Protein AF-A0A7M3NL30-F1 (afdb_monomer)

Mean predicted aligned error: 11.96 Å

Sequence (195 aa):
MSNTIAGLLGGVIGALISALAMFLGPLAHQRQIARQERARADREATQVQLQRVARARTAIRVWHDFLRRALTDLEAGRALDAERFLAQADAMRDEARAASDDLLGGGLWIGSQQFGAFVQVTEVLRNHHAGHADADGRALLVEDDLGGRVALGWKDDLYNSRAGLNEELLTYVEHLRDTPVEVIDTGTPVRPRRS

S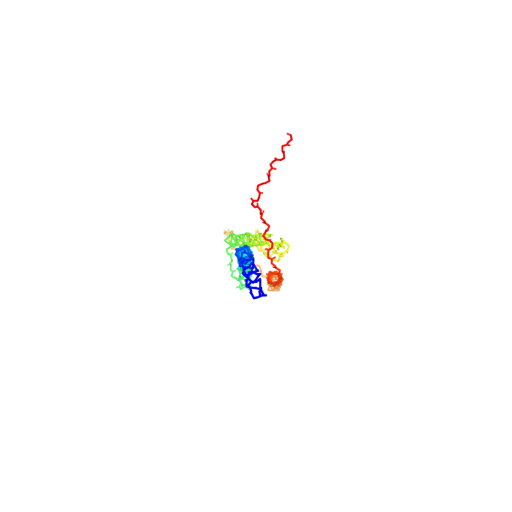olvent-accessible surface area (backbone atoms only — not comparable to full-atom values): 10904 Å² total; per-residue (Å²): 128,69,68,64,56,54,52,52,52,50,52,53,53,53,50,52,52,51,54,50,48,66,59,49,49,60,56,53,50,52,53,49,49,55,50,51,51,49,59,46,53,39,50,51,51,43,51,54,51,53,51,35,53,53,48,21,55,47,33,47,47,52,41,50,55,49,52,51,47,52,52,53,36,40,72,69,69,40,70,40,58,46,70,63,46,50,56,51,51,52,53,34,50,52,50,24,47,54,32,32,56,61,31,45,84,74,74,44,80,74,58,75,71,67,44,42,46,59,51,50,54,52,49,51,55,50,54,51,40,76,74,47,49,44,101,83,62,48,43,34,66,70,56,86,80,68,35,67,71,57,52,48,52,52,51,51,41,39,49,53,36,51,50,52,55,52,48,57,54,47,54,50,55,54,48,57,74,79,40,84,58,78,77,77,71,83,78,69,78,81,74,80,80,84,126

Structure (mmCIF, N/CA/C/O backbone):
data_AF-A0A7M3NL30-F1
#
_entry.id   AF-A0A7M3NL30-F1
#
loop_
_atom_site.group_PDB
_atom_site.id
_atom_site.type_symbol
_atom_site.label_atom_id
_atom_site.label_alt_id
_atom_site.label_comp_id
_atom_site.label_asym_id
_atom_site.label_entity_id
_atom_site.label_seq_id
_atom_site.pdbx_PDB_ins_code
_atom_site.Cartn_x
_atom_site.Cartn_y
_atom_site.Cartn_z
_atom_site.occupancy
_atom_site.B_iso_or_equiv
_atom_site.auth_seq_id
_atom_site.auth_comp_id
_atom_site.auth_asym_id
_atom_site.auth_atom_id
_atom_site.pdbx_PDB_model_num
ATOM 1 N N . MET A 1 1 ? 60.747 1.850 -62.248 1.00 51.28 1 MET A N 1
ATOM 2 C CA . MET A 1 1 ? 59.286 2.014 -62.452 1.00 51.28 1 MET A CA 1
ATOM 3 C C . MET A 1 1 ? 58.431 1.351 -61.354 1.00 51.28 1 MET A C 1
ATOM 5 O O . MET A 1 1 ? 57.215 1.386 -61.451 1.00 51.28 1 MET A O 1
ATOM 9 N N . SER A 1 2 ? 59.019 0.804 -60.279 1.00 57.97 2 SER A N 1
ATOM 10 C CA . SER A 1 2 ? 58.297 0.134 -59.177 1.00 57.97 2 SER A CA 1
ATOM 11 C C . SER A 1 2 ? 57.597 1.084 -58.192 1.00 57.97 2 SER A C 1
ATOM 13 O O . SER A 1 2 ? 56.602 0.711 -57.578 1.00 57.97 2 SER A O 1
ATOM 15 N N . ASN A 1 3 ? 58.081 2.322 -58.053 1.00 56.00 3 ASN A N 1
ATOM 16 C CA . ASN A 1 3 ? 57.624 3.235 -56.996 1.00 56.00 3 ASN A CA 1
ATOM 17 C C . ASN A 1 3 ? 56.266 3.894 -57.303 1.00 56.00 3 ASN A C 1
ATOM 19 O O . ASN A 1 3 ? 55.509 4.201 -56.387 1.00 56.00 3 ASN A O 1
ATOM 23 N N . THR A 1 4 ? 55.920 4.066 -58.581 1.00 65.62 4 THR A N 1
ATOM 24 C CA . THR A 1 4 ? 54.655 4.692 -59.003 1.00 65.62 4 THR A CA 1
ATOM 25 C C . THR A 1 4 ? 53.455 3.766 -58.786 1.00 65.62 4 THR A C 1
ATOM 27 O O . THR A 1 4 ? 52.383 4.220 -58.398 1.00 65.62 4 THR A O 1
ATOM 30 N N . ILE A 1 5 ? 53.651 2.456 -58.970 1.00 67.06 5 ILE A N 1
ATOM 31 C CA . ILE A 1 5 ? 52.619 1.433 -58.742 1.00 67.06 5 ILE A CA 1
ATOM 32 C C . ILE A 1 5 ? 52.343 1.289 -57.241 1.00 67.06 5 ILE A C 1
ATOM 34 O O . ILE A 1 5 ? 51.185 1.213 -56.844 1.00 67.06 5 ILE A O 1
ATOM 38 N N . ALA A 1 6 ? 53.383 1.341 -56.401 1.00 66.88 6 ALA A N 1
ATOM 39 C CA . ALA A 1 6 ? 53.236 1.304 -54.946 1.00 66.88 6 ALA A CA 1
ATOM 40 C C . ALA A 1 6 ? 52.454 2.516 -54.398 1.00 66.88 6 ALA A C 1
ATOM 42 O O . ALA A 1 6 ? 51.594 2.351 -53.535 1.00 66.88 6 ALA A O 1
ATOM 43 N N . GLY A 1 7 ? 52.694 3.720 -54.935 1.00 68.31 7 GLY A N 1
ATOM 44 C CA . GLY A 1 7 ? 51.948 4.927 -54.555 1.00 68.31 7 GLY A CA 1
ATOM 45 C C . GLY A 1 7 ? 50.475 4.889 -54.976 1.00 68.31 7 GLY A C 1
ATOM 46 O O . GLY A 1 7 ? 49.600 5.273 -54.201 1.00 68.31 7 GLY A O 1
ATOM 47 N N . LEU A 1 8 ? 50.188 4.367 -56.172 1.00 70.06 8 LEU A N 1
ATOM 48 C CA . LEU A 1 8 ? 48.819 4.246 -56.682 1.00 70.06 8 LEU A CA 1
ATOM 49 C C . LEU A 1 8 ? 48.028 3.170 -55.917 1.00 70.06 8 LEU A C 1
ATOM 51 O O . LEU A 1 8 ? 46.876 3.403 -55.555 1.00 70.06 8 LEU A O 1
ATOM 55 N N . LEU A 1 9 ? 48.664 2.043 -55.570 1.00 71.56 9 LEU A N 1
ATOM 56 C CA . LEU A 1 9 ? 48.060 1.015 -54.715 1.00 71.56 9 LEU A CA 1
ATOM 57 C C . LEU A 1 9 ? 47.758 1.549 -53.306 1.00 71.56 9 LEU A C 1
ATOM 59 O O . LEU A 1 9 ? 46.672 1.316 -52.776 1.00 71.56 9 LEU A O 1
ATOM 63 N N . GLY A 1 10 ? 48.694 2.298 -52.714 1.00 71.81 10 GLY A N 1
ATOM 64 C CA . GLY A 1 10 ? 48.514 2.917 -51.399 1.00 71.81 10 GLY A CA 1
ATOM 65 C C . GLY A 1 10 ? 47.364 3.927 -51.369 1.00 71.81 10 GLY A C 1
ATOM 66 O O . GLY A 1 10 ? 46.569 3.920 -50.430 1.00 71.81 10 GLY A O 1
ATOM 67 N N . GLY A 1 11 ? 47.221 4.741 -52.422 1.00 74.81 11 GLY A N 1
ATOM 68 C CA . GLY A 1 11 ? 46.117 5.696 -52.560 1.00 74.81 11 GLY A CA 1
ATOM 69 C C . GLY A 1 11 ? 44.745 5.023 -52.659 1.00 74.81 11 GLY A C 1
ATOM 70 O O . GLY A 1 11 ? 43.802 5.450 -51.994 1.00 74.81 11 GLY A O 1
ATOM 71 N N . VAL A 1 12 ? 44.636 3.931 -53.423 1.00 73.25 12 VAL A N 1
ATOM 72 C CA . VAL A 1 12 ? 43.381 3.171 -53.562 1.00 73.25 12 VAL A CA 1
ATOM 73 C C . VAL A 1 12 ? 43.001 2.479 -52.251 1.00 73.25 12 VAL A C 1
ATOM 75 O O . VAL A 1 12 ? 41.848 2.561 -51.829 1.00 73.25 12 VAL A O 1
ATOM 78 N N . ILE A 1 13 ? 43.960 1.853 -51.562 1.00 71.38 13 ILE A N 1
ATOM 79 C CA . ILE A 1 13 ? 43.712 1.202 -50.266 1.00 71.38 13 ILE A CA 1
ATOM 80 C C . ILE A 1 13 ? 43.320 2.241 -49.202 1.00 71.38 13 ILE A C 1
ATOM 82 O O . ILE A 1 13 ? 42.348 2.037 -48.475 1.00 71.38 13 ILE A O 1
ATOM 86 N N . GLY A 1 14 ? 44.011 3.383 -49.139 1.00 74.00 14 GLY A N 1
ATOM 87 C CA . GLY A 1 14 ? 43.686 4.468 -48.206 1.00 74.00 14 GLY A CA 1
ATOM 88 C C . GLY A 1 14 ? 42.306 5.092 -48.450 1.00 74.00 14 GLY A C 1
ATOM 89 O O . GLY A 1 14 ? 41.577 5.379 -47.493 1.00 74.00 14 GLY A O 1
ATOM 90 N N . ALA A 1 15 ? 41.908 5.240 -49.718 1.00 74.25 15 ALA A N 1
ATOM 91 C CA . ALA A 1 15 ? 40.579 5.717 -50.095 1.00 74.25 15 ALA A CA 1
ATOM 92 C C . ALA A 1 15 ? 39.478 4.709 -49.722 1.00 74.25 15 ALA A C 1
ATOM 94 O O . ALA A 1 15 ? 38.441 5.106 -49.190 1.00 74.25 15 ALA A O 1
ATOM 95 N N . LEU A 1 16 ? 39.720 3.409 -49.924 1.00 65.56 16 LEU A N 1
ATOM 96 C CA . LEU A 1 16 ? 38.784 2.345 -49.545 1.00 65.56 16 LEU A CA 1
ATOM 97 C C . LEU A 1 16 ? 38.581 2.262 -48.025 1.00 65.56 16 LEU A C 1
ATOM 99 O O . LEU A 1 16 ? 37.444 2.144 -47.573 1.00 65.56 16 LEU A O 1
ATOM 103 N N . ILE A 1 17 ? 39.649 2.384 -47.229 1.00 71.62 17 ILE A N 1
ATOM 104 C CA . ILE A 1 17 ? 39.554 2.397 -45.759 1.00 71.62 17 ILE A CA 1
ATOM 105 C C . ILE A 1 17 ? 38.797 3.640 -45.272 1.00 71.62 17 ILE A C 1
ATOM 107 O O . ILE A 1 17 ? 37.921 3.528 -44.414 1.00 71.62 17 ILE A O 1
ATOM 111 N N . SER A 1 18 ? 39.081 4.813 -45.845 1.00 72.38 18 SER A N 1
ATOM 112 C CA . SER A 1 18 ? 38.382 6.061 -45.501 1.00 72.38 18 SER A CA 1
ATOM 113 C C . SER A 1 18 ? 36.886 6.000 -45.830 1.00 72.38 18 SER A C 1
ATOM 115 O O . SER A 1 18 ? 36.056 6.380 -45.004 1.00 72.38 18 SER A O 1
ATOM 117 N N . ALA A 1 19 ? 36.527 5.462 -47.001 1.00 69.81 19 ALA A N 1
ATOM 118 C CA . ALA A 1 19 ? 35.134 5.268 -47.399 1.00 69.81 19 ALA A CA 1
ATOM 119 C C . ALA A 1 19 ? 34.407 4.268 -46.482 1.00 69.81 19 ALA A C 1
ATOM 121 O O . ALA A 1 19 ? 33.271 4.509 -46.070 1.00 69.81 19 ALA A O 1
ATOM 122 N N . LEU A 1 20 ? 35.078 3.177 -46.096 1.00 66.56 20 LEU A N 1
ATOM 123 C CA . LEU A 1 20 ? 34.531 2.184 -45.172 1.00 66.56 20 LEU A CA 1
ATOM 124 C C . LEU A 1 20 ? 34.314 2.768 -43.764 1.00 66.56 20 LEU A C 1
ATOM 126 O O . LEU A 1 20 ? 33.283 2.512 -43.143 1.00 66.56 20 LEU A O 1
ATOM 130 N N . ALA A 1 21 ? 35.239 3.598 -43.275 1.00 65.38 21 ALA A N 1
ATOM 131 C CA . ALA A 1 21 ? 35.111 4.281 -41.989 1.00 65.38 21 ALA A CA 1
ATOM 132 C C . ALA A 1 21 ? 33.946 5.289 -41.975 1.00 65.38 21 ALA A C 1
ATOM 134 O O . ALA A 1 21 ? 33.190 5.333 -41.002 1.00 65.38 21 ALA A O 1
ATOM 135 N N . MET A 1 22 ? 33.746 6.042 -43.065 1.00 71.06 22 MET A N 1
ATOM 136 C CA . MET A 1 22 ? 32.599 6.951 -43.210 1.00 71.06 22 MET A CA 1
ATOM 137 C C . MET A 1 22 ? 31.256 6.216 -43.239 1.00 71.06 22 MET A C 1
ATOM 139 O O . MET A 1 22 ? 30.259 6.764 -42.778 1.00 71.06 22 MET A O 1
ATOM 143 N N . PHE A 1 23 ? 31.219 4.977 -43.734 1.00 71.88 23 PHE A N 1
ATOM 144 C CA . PHE A 1 23 ? 29.997 4.173 -43.753 1.00 71.88 23 PHE A CA 1
ATOM 145 C C . PHE A 1 23 ? 29.715 3.488 -42.404 1.00 71.88 23 PHE A C 1
ATOM 147 O O . PHE A 1 23 ? 28.574 3.454 -41.945 1.00 71.88 23 PHE A O 1
ATOM 154 N N . LEU A 1 24 ? 30.747 2.971 -41.728 1.00 71.12 24 LEU A N 1
ATOM 155 C CA . LEU A 1 24 ? 30.598 2.248 -40.457 1.00 71.12 24 LEU A CA 1
ATOM 156 C C . LEU A 1 24 ? 30.459 3.167 -39.232 1.00 71.12 24 LEU A C 1
ATOM 158 O O . LEU A 1 24 ? 29.803 2.782 -38.262 1.00 71.12 24 LEU A O 1
ATOM 162 N N . GLY A 1 25 ? 31.031 4.374 -39.267 1.00 73.56 25 GLY A N 1
ATOM 163 C CA . GLY A 1 25 ? 30.963 5.349 -38.172 1.00 73.56 25 GLY A CA 1
ATOM 164 C C . GLY A 1 25 ? 29.529 5.721 -37.759 1.00 73.56 25 GLY A C 1
ATOM 165 O O . GLY A 1 25 ? 29.183 5.556 -36.586 1.00 73.56 25 GLY A O 1
ATOM 166 N N . PRO A 1 26 ? 28.653 6.145 -38.692 1.00 74.62 26 PRO A N 1
ATOM 167 C CA . PRO A 1 26 ? 27.259 6.481 -38.392 1.00 74.62 26 PRO A CA 1
ATOM 168 C C . PRO A 1 26 ? 26.453 5.301 -37.834 1.00 74.62 26 PRO A C 1
ATOM 170 O O . PRO A 1 26 ? 25.669 5.476 -36.905 1.00 74.62 26 PRO A O 1
ATOM 173 N N . LEU A 1 27 ? 26.683 4.086 -38.341 1.00 70.81 27 LEU A N 1
ATOM 174 C CA . LEU A 1 27 ? 26.033 2.858 -37.864 1.00 70.81 27 LEU A CA 1
ATOM 175 C C . LEU A 1 27 ? 26.456 2.488 -36.435 1.00 70.81 27 LEU A C 1
ATOM 177 O O . LEU A 1 27 ? 25.622 2.081 -35.623 1.00 70.81 27 LEU A O 1
ATOM 181 N N . ALA A 1 28 ? 27.739 2.642 -36.103 1.00 69.44 28 ALA A N 1
ATOM 182 C CA . ALA A 1 28 ? 28.229 2.453 -34.740 1.00 69.44 28 ALA A CA 1
ATOM 183 C C . ALA A 1 28 ? 27.645 3.508 -33.786 1.00 69.44 28 ALA A C 1
ATOM 185 O O . ALA A 1 28 ? 27.207 3.164 -32.686 1.00 69.44 28 ALA A O 1
ATOM 186 N N . HIS A 1 29 ? 27.559 4.763 -34.237 1.00 73.56 29 HIS A N 1
ATOM 187 C CA . HIS A 1 29 ? 26.980 5.857 -33.464 1.00 73.56 29 HIS A CA 1
ATOM 188 C C . HIS A 1 29 ? 25.477 5.659 -33.211 1.00 73.56 29 HIS A C 1
ATOM 190 O O . HIS A 1 29 ? 25.036 5.756 -32.070 1.00 73.56 29 HIS A O 1
ATOM 196 N N . GLN A 1 30 ? 24.698 5.264 -34.225 1.00 74.06 30 GLN A N 1
ATOM 197 C CA . GLN A 1 30 ? 23.274 4.936 -34.069 1.00 74.06 30 GLN A CA 1
ATOM 198 C C . GLN A 1 30 ? 23.046 3.766 -33.107 1.00 74.06 30 GLN A C 1
ATOM 200 O O . GLN A 1 30 ? 22.158 3.825 -32.260 1.00 74.06 30 GLN A O 1
ATOM 205 N N . ARG A 1 31 ? 23.871 2.713 -33.181 1.00 73.38 31 ARG A N 1
ATOM 206 C CA . ARG A 1 31 ? 23.806 1.600 -32.220 1.00 73.38 31 ARG A CA 1
ATOM 207 C C . ARG A 1 31 ? 24.139 2.050 -30.801 1.00 73.38 31 ARG A C 1
ATOM 209 O O . ARG A 1 31 ? 23.543 1.543 -29.856 1.00 73.38 31 ARG A O 1
ATOM 216 N N . GLN A 1 32 ? 25.084 2.972 -30.639 1.00 75.56 32 GLN A N 1
ATOM 217 C CA . GLN A 1 32 ? 25.446 3.513 -29.333 1.00 75.56 32 GLN A CA 1
ATOM 218 C C . GLN A 1 32 ? 24.331 4.394 -28.758 1.00 75.56 32 GLN A C 1
ATOM 220 O O .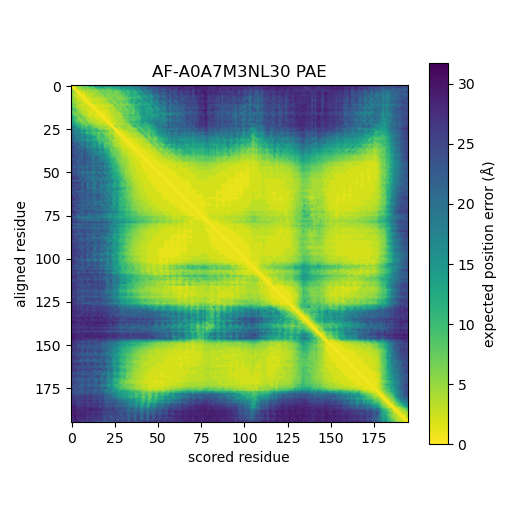 GLN A 1 32 ? 24.000 4.225 -27.588 1.00 75.56 32 GLN A O 1
ATOM 225 N N . ILE A 1 33 ? 23.706 5.247 -29.575 1.00 78.69 33 ILE A N 1
ATOM 226 C CA . ILE A 1 33 ? 22.535 6.046 -29.183 1.00 78.69 33 ILE A CA 1
ATOM 227 C C . ILE A 1 33 ? 21.380 5.126 -28.783 1.00 78.69 33 ILE A C 1
ATOM 229 O O . ILE A 1 33 ? 20.892 5.231 -27.665 1.00 78.69 33 ILE A O 1
ATOM 233 N N . ALA A 1 34 ? 21.029 4.140 -29.613 1.00 75.38 34 ALA A N 1
ATOM 234 C CA . ALA A 1 34 ? 19.951 3.199 -29.307 1.00 75.38 34 ALA A CA 1
ATOM 235 C C . ALA A 1 34 ? 20.210 2.395 -28.016 1.00 75.38 34 ALA A C 1
ATOM 237 O O . ALA A 1 34 ? 19.289 2.111 -27.255 1.00 75.38 34 ALA A O 1
ATOM 238 N N . ARG A 1 35 ? 21.471 2.035 -27.733 1.00 77.12 35 ARG A N 1
ATOM 239 C CA . ARG A 1 35 ? 21.855 1.400 -26.459 1.00 77.12 35 ARG A CA 1
ATOM 240 C C . ARG A 1 35 ? 21.720 2.357 -25.278 1.00 77.12 35 ARG A C 1
ATOM 242 O O . ARG A 1 35 ? 21.269 1.937 -24.219 1.00 77.12 35 ARG A O 1
ATOM 249 N N . GLN A 1 36 ? 22.116 3.617 -25.444 1.00 79.44 36 GLN A N 1
ATOM 250 C CA . GLN A 1 36 ? 21.986 4.635 -24.401 1.00 79.44 36 GLN A CA 1
ATOM 251 C C . GLN A 1 36 ? 20.521 4.964 -24.108 1.00 79.44 36 GLN A C 1
ATOM 253 O O . GLN A 1 36 ? 20.176 5.120 -22.942 1.00 79.44 36 GLN A O 1
ATOM 258 N N . GLU A 1 37 ? 19.672 5.035 -25.131 1.00 80.69 37 GLU A N 1
ATOM 259 C CA . GLU A 1 37 ? 18.229 5.248 -24.995 1.00 80.69 37 GLU A CA 1
ATOM 260 C C . GLU A 1 37 ? 17.561 4.087 -24.262 1.00 80.69 37 GLU A C 1
ATOM 262 O O . GLU A 1 37 ? 16.867 4.324 -23.279 1.00 80.69 37 GLU A O 1
ATOM 267 N N . ARG A 1 38 ? 17.854 2.836 -24.644 1.00 79.06 38 ARG A N 1
ATOM 268 C CA . ARG A 1 38 ? 17.363 1.652 -23.916 1.00 79.06 38 ARG A CA 1
ATOM 269 C C . ARG A 1 38 ? 17.814 1.654 -22.459 1.00 79.06 38 ARG A C 1
ATOM 271 O O . ARG A 1 38 ? 16.989 1.587 -21.565 1.00 79.06 38 ARG A O 1
ATOM 278 N N . ALA A 1 39 ? 19.103 1.881 -22.208 1.00 79.62 39 ALA A N 1
ATOM 279 C CA . ALA A 1 39 ? 19.625 1.940 -20.844 1.00 79.62 39 ALA A CA 1
ATOM 280 C C . ALA A 1 39 ? 19.061 3.111 -20.013 1.00 79.62 39 ALA A C 1
ATOM 282 O O . ALA A 1 39 ? 19.181 3.098 -18.787 1.00 79.62 39 ALA A O 1
ATOM 283 N N . ARG A 1 40 ? 18.534 4.169 -20.645 1.00 82.56 40 ARG A N 1
ATOM 284 C CA . ARG A 1 40 ? 17.800 5.243 -19.956 1.00 82.56 40 ARG A CA 1
ATOM 285 C C . ARG A 1 40 ? 16.370 4.807 -19.655 1.00 82.56 40 ARG A C 1
ATOM 287 O O . ARG A 1 40 ? 15.974 4.913 -18.501 1.00 82.56 40 ARG A O 1
ATOM 294 N N . ALA A 1 41 ? 15.667 4.250 -20.639 1.00 81.81 41 ALA A N 1
ATOM 295 C CA . ALA A 1 41 ? 14.316 3.720 -20.471 1.00 81.81 41 ALA A CA 1
ATOM 296 C C . ALA A 1 41 ? 14.254 2.644 -19.372 1.00 81.81 41 ALA A C 1
ATOM 298 O O . ALA A 1 41 ? 13.391 2.714 -18.502 1.00 81.81 41 ALA A O 1
ATOM 299 N N . ASP A 1 42 ? 15.222 1.724 -19.335 1.00 81.38 42 ASP A N 1
ATOM 300 C CA . ASP A 1 42 ? 15.311 0.685 -18.302 1.00 81.38 42 ASP A CA 1
ATOM 301 C C . ASP A 1 42 ? 15.481 1.303 -16.904 1.00 81.38 42 ASP A C 1
ATOM 303 O O . ASP A 1 42 ? 14.820 0.908 -15.946 1.00 81.38 42 ASP A O 1
ATOM 307 N N . ARG A 1 43 ? 16.331 2.333 -16.782 1.00 84.06 43 ARG A N 1
ATOM 308 C CA . ARG A 1 43 ? 16.541 3.047 -15.512 1.00 84.06 43 ARG A CA 1
ATOM 309 C C . ARG A 1 43 ? 15.295 3.796 -15.059 1.00 84.06 43 ARG A C 1
ATOM 311 O O . ARG A 1 43 ? 14.986 3.778 -13.870 1.00 84.06 43 ARG A O 1
ATOM 318 N N . GLU A 1 44 ? 14.603 4.455 -15.981 1.00 87.00 44 GLU A N 1
ATOM 319 C CA . GLU A 1 44 ? 13.344 5.150 -15.701 1.00 87.00 44 GLU A CA 1
ATOM 320 C C . GLU A 1 44 ? 12.265 4.156 -15.250 1.00 87.00 44 GLU A C 1
ATOM 322 O O . GLU A 1 44 ? 11.614 4.383 -14.230 1.00 87.00 44 GLU A O 1
ATOM 327 N N . ALA A 1 45 ? 12.147 3.007 -15.922 1.00 86.00 45 ALA A N 1
ATOM 328 C CA . ALA A 1 45 ? 11.231 1.937 -15.537 1.00 86.00 45 ALA A CA 1
ATOM 329 C C . ALA A 1 45 ? 11.528 1.402 -14.127 1.00 86.00 45 ALA A C 1
ATOM 331 O O . ALA A 1 45 ? 10.622 1.331 -13.292 1.00 86.00 45 ALA A O 1
ATOM 332 N N . THR A 1 46 ? 12.793 1.102 -13.810 1.00 88.12 46 THR A N 1
ATOM 333 C CA . THR A 1 46 ? 13.195 0.680 -12.459 1.00 88.12 46 THR A CA 1
ATOM 334 C C . THR A 1 46 ? 12.885 1.754 -11.415 1.00 88.12 46 THR A C 1
ATOM 336 O O . THR A 1 46 ? 12.376 1.435 -10.341 1.00 88.12 46 THR A O 1
ATOM 339 N N . GLN A 1 47 ? 13.142 3.034 -11.704 1.00 89.38 47 GLN A N 1
ATOM 340 C CA . GLN A 1 47 ? 12.826 4.125 -10.775 1.00 89.38 47 GLN A CA 1
ATOM 341 C C . GLN A 1 47 ? 11.327 4.223 -10.482 1.00 89.38 47 GLN A C 1
ATOM 343 O O . GLN A 1 47 ? 10.950 4.379 -9.319 1.00 89.38 47 GLN A O 1
ATOM 348 N N . VAL A 1 48 ? 10.476 4.077 -11.500 1.00 91.19 48 VAL A N 1
ATOM 349 C CA . VAL A 1 48 ? 9.018 4.045 -11.324 1.00 91.19 48 VAL A CA 1
ATOM 350 C C . VAL A 1 48 ? 8.606 2.872 -10.429 1.00 91.19 48 VAL A C 1
ATOM 352 O O . VAL A 1 48 ? 7.809 3.058 -9.510 1.00 91.19 48 VAL A O 1
ATOM 355 N N . GLN A 1 49 ? 9.181 1.683 -10.625 1.00 90.38 49 GLN A N 1
ATOM 356 C CA . GLN A 1 49 ? 8.885 0.526 -9.771 1.00 90.38 49 GLN A CA 1
ATOM 357 C C . GLN A 1 49 ? 9.318 0.746 -8.314 1.00 90.38 49 GLN A C 1
ATOM 359 O O . GLN A 1 49 ? 8.556 0.464 -7.390 1.00 90.38 49 GLN A O 1
ATOM 364 N N . LEU A 1 50 ? 10.496 1.335 -8.084 1.00 91.69 50 LEU A N 1
ATOM 365 C CA . LEU A 1 50 ? 10.958 1.682 -6.735 1.00 91.69 50 LEU A CA 1
ATOM 366 C C . LEU A 1 50 ? 10.039 2.702 -6.046 1.00 91.69 50 LEU A C 1
ATOM 368 O O . LEU A 1 50 ? 9.785 2.586 -4.846 1.00 91.69 50 LEU A O 1
ATOM 372 N N . GLN A 1 51 ? 9.511 3.678 -6.789 1.00 94.19 51 GLN A N 1
ATOM 373 C CA . GLN A 1 51 ? 8.535 4.637 -6.262 1.00 94.19 51 GLN A CA 1
ATOM 374 C C . GLN A 1 51 ? 7.228 3.951 -5.854 1.00 94.19 51 GLN A C 1
ATOM 376 O O . GLN A 1 51 ? 6.705 4.238 -4.775 1.00 94.19 51 GLN A O 1
ATOM 381 N N . ARG A 1 52 ? 6.729 3.007 -6.662 1.00 93.06 52 ARG A N 1
ATOM 382 C CA . ARG A 1 52 ? 5.534 2.214 -6.327 1.00 93.06 52 ARG A CA 1
ATOM 383 C C . ARG 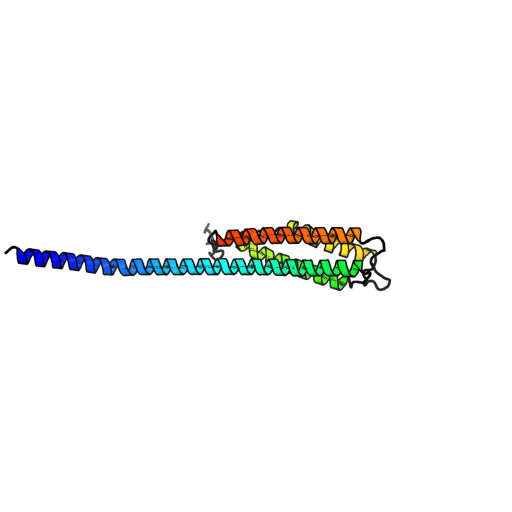A 1 52 ? 5.747 1.395 -5.055 1.00 93.06 52 ARG A C 1
ATOM 385 O O . ARG A 1 52 ? 4.917 1.450 -4.151 1.00 93.06 52 ARG A O 1
ATOM 392 N N . VAL A 1 53 ? 6.901 0.734 -4.919 1.00 93.81 53 VAL A N 1
ATOM 393 C CA . VAL A 1 53 ? 7.258 0.000 -3.689 1.00 93.81 53 VAL A CA 1
ATOM 394 C C . VAL A 1 53 ? 7.294 0.930 -2.480 1.00 93.81 53 VAL A C 1
ATOM 396 O O . VAL A 1 53 ? 6.743 0.606 -1.427 1.00 93.81 53 VAL A O 1
ATOM 399 N N . ALA A 1 54 ? 7.917 2.102 -2.609 1.00 93.75 54 ALA A N 1
ATOM 400 C CA . ALA A 1 54 ? 7.970 3.078 -1.525 1.00 93.75 54 ALA A CA 1
ATOM 401 C C . ALA A 1 54 ? 6.565 3.552 -1.108 1.00 93.75 54 ALA A C 1
ATOM 403 O O . ALA A 1 54 ? 6.294 3.677 0.092 1.00 93.75 54 ALA A O 1
ATOM 404 N N . ARG A 1 55 ? 5.660 3.761 -2.074 1.00 95.00 55 ARG A N 1
ATOM 405 C CA . ARG A 1 55 ? 4.260 4.126 -1.821 1.00 95.00 55 ARG A CA 1
ATOM 406 C C . ARG A 1 55 ? 3.525 3.024 -1.061 1.00 95.00 55 ARG A C 1
ATOM 408 O O . ARG A 1 55 ? 2.961 3.312 -0.007 1.00 95.00 55 ARG A O 1
ATOM 415 N N . ALA A 1 56 ? 3.604 1.777 -1.526 1.00 93.88 56 ALA A N 1
ATOM 416 C CA . ALA A 1 56 ? 2.975 0.635 -0.862 1.00 93.88 56 ALA A CA 1
ATOM 417 C C . ALA A 1 56 ? 3.474 0.469 0.583 1.00 93.88 56 ALA A C 1
ATOM 419 O O . ALA A 1 56 ? 2.675 0.426 1.520 1.00 93.88 56 ALA A O 1
ATOM 420 N N . ARG A 1 57 ? 4.799 0.495 0.798 1.00 94.38 57 ARG A N 1
ATOM 421 C CA . ARG A 1 57 ? 5.401 0.428 2.147 1.00 94.38 57 ARG A CA 1
ATOM 422 C C . ARG A 1 57 ? 4.899 1.541 3.059 1.00 94.38 57 ARG A C 1
ATOM 424 O O . ARG A 1 57 ? 4.664 1.307 4.245 1.00 94.38 57 ARG A O 1
ATOM 431 N N . THR A 1 58 ? 4.756 2.749 2.520 1.00 96.12 58 THR A N 1
ATOM 432 C CA . THR A 1 58 ? 4.277 3.909 3.276 1.00 96.12 58 THR A CA 1
ATOM 433 C C . THR A 1 58 ? 2.812 3.742 3.662 1.00 96.12 58 THR A C 1
ATOM 435 O O . THR A 1 58 ? 2.492 3.888 4.840 1.00 96.12 58 THR A O 1
ATOM 438 N N . ALA A 1 59 ? 1.942 3.368 2.721 1.00 94.94 59 ALA A N 1
ATOM 439 C CA . ALA A 1 59 ? 0.519 3.151 2.983 1.00 94.94 59 ALA A CA 1
ATOM 440 C C . ALA A 1 59 ? 0.290 2.048 4.034 1.00 94.94 59 ALA A C 1
ATOM 442 O O . ALA A 1 59 ? -0.413 2.266 5.021 1.00 94.94 59 ALA A O 1
ATOM 443 N N . ILE A 1 60 ? 0.976 0.908 3.895 1.00 93.56 60 ILE A N 1
ATOM 444 C CA . ILE A 1 60 ? 0.909 -0.213 4.849 1.00 93.56 60 ILE A CA 1
ATOM 445 C C . ILE A 1 60 ? 1.383 0.215 6.240 1.00 93.56 60 ILE A C 1
ATOM 447 O O . ILE A 1 60 ? 0.758 -0.114 7.248 1.00 93.56 60 ILE A O 1
ATOM 451 N N . ARG A 1 61 ? 2.485 0.972 6.317 1.00 94.88 61 ARG A N 1
ATOM 452 C CA . ARG A 1 61 ? 2.997 1.486 7.591 1.00 94.88 61 ARG A CA 1
ATOM 453 C C . ARG A 1 61 ? 2.003 2.431 8.259 1.00 94.88 61 ARG A C 1
ATOM 455 O O . ARG A 1 61 ? 1.788 2.301 9.459 1.00 94.88 61 ARG A O 1
ATOM 462 N N . VAL A 1 62 ? 1.421 3.367 7.511 1.00 96.50 62 VAL A N 1
ATOM 463 C CA . VAL A 1 62 ? 0.431 4.312 8.048 1.00 96.50 62 VAL A CA 1
ATOM 464 C C . VAL A 1 62 ? -0.767 3.555 8.614 1.00 96.50 62 VAL A C 1
ATOM 466 O O . VAL A 1 62 ? -1.176 3.827 9.742 1.00 96.50 62 VAL A O 1
ATOM 469 N N . TRP A 1 63 ? -1.267 2.556 7.884 1.00 96.31 63 TRP A N 1
ATOM 470 C CA . TRP A 1 63 ? -2.368 1.719 8.347 1.00 96.31 63 TRP A CA 1
ATOM 471 C C . TRP A 1 63 ? -2.009 0.924 9.612 1.00 96.31 63 TRP A C 1
ATOM 473 O O . TRP A 1 63 ? -2.762 0.928 10.585 1.00 96.31 63 TRP A O 1
ATOM 483 N N . HIS A 1 64 ? -0.822 0.312 9.651 1.00 95.19 64 HIS A N 1
ATOM 484 C CA . HIS A 1 64 ? -0.313 -0.397 10.829 1.00 95.19 64 HIS A CA 1
ATOM 485 C C . HIS A 1 64 ? -0.225 0.526 12.051 1.00 95.19 64 HIS A C 1
ATOM 487 O O . HIS A 1 64 ? -0.692 0.181 13.136 1.00 95.19 64 HIS A O 1
ATOM 493 N N . ASP A 1 65 ? 0.386 1.701 11.885 1.00 96.25 65 ASP A N 1
ATOM 494 C CA . ASP A 1 65 ? 0.610 2.648 12.976 1.00 96.25 65 ASP A CA 1
ATOM 495 C C . ASP A 1 65 ? -0.725 3.195 13.512 1.00 96.25 65 ASP A C 1
ATOM 497 O O . ASP A 1 65 ? -0.871 3.387 14.722 1.00 96.25 65 ASP A O 1
ATOM 501 N N . PHE A 1 66 ? -1.720 3.368 12.635 1.00 96.12 66 PHE A N 1
ATOM 502 C CA . PHE A 1 66 ? -3.091 3.708 13.008 1.00 96.12 66 PHE A CA 1
ATOM 503 C C . PHE A 1 66 ? -3.753 2.616 13.861 1.00 96.12 66 PHE A C 1
ATOM 505 O O . PHE A 1 66 ? -4.195 2.908 14.974 1.00 96.12 66 PHE A O 1
ATOM 512 N N . LEU A 1 67 ? -3.755 1.359 13.401 1.00 93.62 67 LEU A N 1
ATOM 513 C CA . LEU A 1 67 ? -4.342 0.239 14.150 1.00 93.62 67 LEU A CA 1
ATOM 514 C C . LEU A 1 67 ? -3.640 0.029 15.496 1.00 93.62 67 LEU A C 1
ATOM 516 O O . LEU A 1 67 ? -4.291 -0.112 16.530 1.00 93.62 67 LEU A O 1
ATOM 520 N N . ARG A 1 68 ? -2.305 0.093 15.520 1.00 93.81 68 ARG A N 1
ATOM 521 C CA . ARG A 1 68 ? -1.523 -0.021 16.756 1.00 93.81 68 ARG A CA 1
ATOM 522 C C . ARG A 1 68 ? -1.871 1.079 17.760 1.00 93.81 68 ARG A C 1
ATOM 524 O O . ARG A 1 68 ? -1.923 0.806 18.964 1.00 93.81 68 ARG A O 1
ATOM 531 N N . ARG A 1 69 ? -2.074 2.319 17.298 1.00 94.06 69 ARG A N 1
ATOM 532 C CA . ARG A 1 69 ? -2.491 3.427 18.168 1.00 94.06 69 ARG A CA 1
ATOM 533 C C . ARG A 1 69 ? -3.891 3.178 18.719 1.00 94.06 69 ARG A C 1
ATOM 535 O O . ARG A 1 69 ? -4.045 3.276 19.929 1.00 94.06 69 ARG A O 1
ATOM 542 N N . ALA A 1 70 ? -4.842 2.768 17.880 1.00 91.50 70 ALA A N 1
ATOM 543 C CA . ALA A 1 70 ? -6.194 2.435 18.325 1.00 91.50 70 ALA A CA 1
ATOM 544 C C . ALA A 1 70 ? -6.188 1.343 19.409 1.00 91.50 70 ALA A C 1
ATOM 546 O O . ALA A 1 70 ? -6.766 1.535 20.472 1.00 91.50 70 ALA A O 1
ATOM 547 N N . LEU A 1 71 ? -5.433 0.255 19.213 1.00 89.12 71 LEU A N 1
ATOM 548 C CA . LEU A 1 71 ? -5.264 -0.788 20.235 1.00 89.12 71 LEU A CA 1
ATOM 549 C C . LEU A 1 71 ? -4.633 -0.256 21.533 1.00 89.12 71 LEU A C 1
ATOM 551 O O . LEU A 1 71 ? -5.005 -0.674 22.621 1.00 89.12 71 LEU A O 1
ATOM 555 N N . THR A 1 72 ? -3.686 0.679 21.437 1.00 90.19 72 THR A N 1
ATOM 556 C CA . THR A 1 72 ? -3.048 1.302 22.613 1.00 90.19 72 THR A CA 1
ATOM 557 C C . THR A 1 72 ? -3.986 2.258 23.353 1.00 90.19 72 THR A C 1
ATOM 559 O O . THR A 1 72 ? -3.882 2.405 24.569 1.00 90.19 72 THR A O 1
ATOM 562 N N . ASP A 1 73 ? -4.884 2.932 22.636 1.00 88.12 73 ASP A N 1
ATOM 563 C CA . ASP A 1 73 ? -5.920 3.773 23.235 1.00 88.12 73 ASP A CA 1
ATOM 564 C C . ASP A 1 73 ? -6.937 2.919 23.993 1.00 88.12 73 ASP A C 1
ATOM 566 O O . ASP A 1 73 ? -7.214 3.200 25.160 1.00 88.12 73 ASP A O 1
ATOM 570 N N . LEU A 1 74 ? -7.378 1.822 23.378 1.00 83.25 74 LEU A N 1
ATOM 571 C CA . LEU A 1 74 ? -8.279 0.847 23.988 1.00 83.25 74 LEU A CA 1
ATOM 572 C C . LEU A 1 74 ? -7.665 0.200 25.242 1.00 83.25 74 LEU A C 1
ATOM 574 O O . LEU A 1 74 ? -8.293 0.203 26.295 1.00 83.25 74 LEU A O 1
ATOM 578 N N . GLU A 1 75 ? -6.411 -0.261 25.190 1.00 84.50 75 GLU A N 1
ATOM 579 C CA . GLU A 1 75 ? -5.707 -0.801 26.371 1.00 84.50 75 GLU A CA 1
ATOM 580 C C . GLU A 1 75 ? -5.617 0.187 27.541 1.00 84.50 75 GLU A C 1
ATOM 582 O O . GLU A 1 75 ? -5.557 -0.219 28.699 1.00 84.50 75 GLU A O 1
ATOM 587 N N . ALA A 1 76 ? -5.589 1.488 27.252 1.00 85.81 76 ALA A N 1
ATOM 588 C CA . ALA A 1 76 ? -5.554 2.534 28.265 1.00 85.81 76 ALA A CA 1
ATOM 589 C C . ALA A 1 76 ? -6.954 2.957 28.750 1.00 85.81 76 ALA A C 1
ATOM 591 O O . ALA A 1 76 ? -7.069 3.971 29.442 1.00 85.81 76 ALA A O 1
ATOM 592 N N . GLY A 1 77 ? -8.008 2.237 28.352 1.00 82.88 77 GLY A N 1
ATOM 593 C CA . GLY A 1 77 ? -9.399 2.551 28.676 1.00 82.88 77 GLY A CA 1
ATOM 594 C C . GLY A 1 77 ? -9.910 3.835 28.020 1.00 82.88 77 GLY A C 1
ATOM 595 O O . GLY A 1 77 ? -10.907 4.399 28.471 1.00 82.88 77 GLY A O 1
ATOM 596 N N . ARG A 1 78 ? -9.230 4.349 26.984 1.00 84.19 78 ARG A N 1
ATOM 597 C CA . ARG A 1 78 ? -9.700 5.532 26.255 1.00 84.19 78 ARG A CA 1
ATOM 598 C C . ARG A 1 78 ? -10.799 5.119 25.287 1.00 84.19 78 ARG A C 1
ATOM 600 O O . ARG A 1 78 ? -10.610 4.217 24.475 1.00 84.19 78 ARG A O 1
ATOM 607 N N . ALA A 1 79 ? -11.922 5.828 25.351 1.00 81.94 79 ALA A N 1
ATOM 608 C CA . ALA A 1 79 ? -13.000 5.664 24.390 1.00 81.94 79 ALA A CA 1
ATOM 609 C C . ALA A 1 79 ? -12.530 6.051 22.983 1.00 81.94 79 ALA A C 1
ATOM 611 O O . ALA A 1 79 ? -11.797 7.028 22.798 1.00 81.94 79 ALA A O 1
ATOM 612 N N . LEU A 1 80 ? -12.986 5.287 21.996 1.00 83.50 80 LEU A N 1
ATOM 613 C CA . LEU A 1 80 ? -12.667 5.499 20.592 1.00 83.50 80 LEU A CA 1
ATOM 614 C C . LEU A 1 80 ? -13.964 5.784 19.825 1.00 83.50 80 LEU A C 1
ATOM 616 O O . LEU A 1 80 ? -14.958 5.082 20.002 1.00 83.50 80 LEU A O 1
ATOM 620 N N . ASP A 1 81 ? -13.966 6.825 18.993 1.00 86.44 81 ASP A N 1
ATOM 621 C CA . ASP A 1 81 ? -15.086 7.110 18.087 1.00 86.44 81 ASP A CA 1
ATOM 622 C C . ASP A 1 81 ? -15.082 6.057 16.977 1.00 86.44 81 ASP A C 1
ATOM 624 O O . ASP A 1 81 ? -14.198 6.045 16.113 1.00 86.44 81 ASP A O 1
ATOM 628 N N . ALA A 1 82 ? -16.036 5.135 17.043 1.00 83.38 82 ALA A N 1
ATOM 629 C CA . AL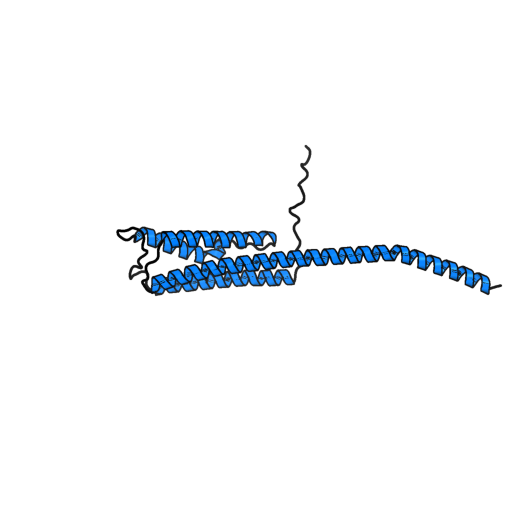A A 1 82 ? -16.039 3.961 16.191 1.00 83.38 82 ALA A CA 1
ATOM 630 C C . ALA A 1 82 ? -16.374 4.278 14.735 1.00 83.38 82 ALA A C 1
ATOM 632 O O . ALA A 1 82 ? -15.751 3.720 13.834 1.00 83.38 82 ALA A O 1
ATOM 633 N N . GLU A 1 83 ? -17.321 5.185 14.491 1.00 86.25 83 GLU A N 1
ATOM 634 C CA . GLU A 1 83 ? -17.702 5.581 13.135 1.00 86.25 83 GLU A CA 1
ATOM 635 C C . GLU A 1 83 ? -16.505 6.224 12.434 1.00 86.25 83 GLU A C 1
ATOM 637 O O . GLU A 1 83 ? -16.118 5.824 11.330 1.00 86.25 83 GLU A O 1
ATOM 642 N N . ARG A 1 84 ? -15.838 7.154 13.127 1.00 90.50 84 ARG A N 1
ATOM 643 C CA . ARG A 1 84 ? -14.620 7.784 12.621 1.00 90.50 84 ARG A CA 1
ATOM 644 C C . ARG A 1 84 ? -13.493 6.775 12.421 1.00 90.50 84 ARG A C 1
ATOM 646 O O . ARG A 1 84 ? -12.777 6.862 11.422 1.00 90.50 84 ARG A O 1
ATOM 653 N N . PHE A 1 85 ? -13.309 5.844 13.354 1.00 90.94 85 PHE A N 1
ATOM 654 C CA . PHE A 1 85 ? -12.281 4.814 13.250 1.00 90.94 85 PHE A CA 1
ATOM 655 C C . PHE A 1 85 ? -12.489 3.913 12.041 1.00 90.94 85 PHE A C 1
ATOM 657 O O . PHE A 1 85 ? -11.549 3.726 11.272 1.00 90.94 85 PHE A O 1
ATOM 664 N N . LEU A 1 86 ? -13.704 3.399 11.845 1.00 90.38 86 LEU A N 1
ATOM 665 C CA . LEU A 1 86 ? -14.025 2.511 10.731 1.00 90.38 86 LEU A CA 1
ATOM 666 C C . LEU A 1 86 ? -13.840 3.220 9.391 1.00 90.38 86 LEU A C 1
ATOM 668 O O . LEU A 1 86 ? -13.168 2.684 8.514 1.00 90.38 86 LEU A O 1
ATOM 672 N N . ALA A 1 87 ? -14.329 4.457 9.269 1.00 92.69 87 ALA A N 1
ATOM 673 C CA . ALA A 1 87 ? -14.133 5.257 8.064 1.00 92.69 87 ALA A CA 1
ATOM 674 C C . ALA A 1 87 ? -12.641 5.473 7.747 1.00 92.69 87 ALA A C 1
ATOM 676 O O . ALA A 1 87 ? -12.221 5.358 6.595 1.00 92.69 87 ALA A O 1
ATOM 677 N N . GLN A 1 88 ? -11.816 5.754 8.763 1.00 95.81 88 GLN A N 1
ATOM 678 C CA . GLN A 1 88 ? -10.371 5.917 8.584 1.00 95.81 88 GLN A CA 1
ATOM 679 C C . GLN A 1 88 ? -9.663 4.593 8.264 1.00 95.81 88 GLN A C 1
ATOM 681 O O . GLN A 1 88 ? -8.793 4.572 7.394 1.00 95.81 88 GLN A O 1
ATOM 686 N N . ALA A 1 89 ? -10.041 3.495 8.922 1.00 93.19 89 ALA A N 1
ATOM 687 C CA . ALA A 1 89 ? -9.485 2.169 8.674 1.00 93.19 89 ALA A CA 1
ATOM 688 C C . ALA A 1 89 ? -9.776 1.694 7.243 1.00 93.19 89 ALA A C 1
ATOM 690 O O . ALA A 1 89 ? -8.866 1.217 6.565 1.00 93.19 89 ALA A O 1
ATOM 691 N N . ASP A 1 90 ? -11.015 1.867 6.770 1.00 93.94 90 ASP A N 1
ATOM 692 C CA . ASP A 1 90 ? -11.421 1.510 5.410 1.00 93.94 90 ASP A CA 1
ATOM 693 C C . ASP A 1 90 ? -10.671 2.359 4.370 1.00 93.94 90 ASP A C 1
ATOM 695 O O . ASP A 1 90 ? -10.111 1.804 3.426 1.00 93.94 90 ASP A O 1
ATOM 699 N N . ALA A 1 91 ? -10.541 3.674 4.585 1.00 95.69 91 ALA A N 1
ATOM 700 C CA . ALA A 1 91 ? -9.769 4.540 3.692 1.00 95.69 91 ALA A CA 1
ATOM 701 C C . ALA A 1 91 ? -8.282 4.138 3.611 1.00 95.69 91 ALA A C 1
ATOM 703 O O . ALA A 1 91 ? -7.701 4.103 2.526 1.00 95.69 91 ALA A O 1
ATOM 704 N N . MET A 1 92 ? -7.655 3.801 4.745 1.00 95.81 92 MET A N 1
ATOM 705 C CA . MET A 1 92 ? -6.259 3.347 4.773 1.00 95.81 92 MET A CA 1
ATOM 706 C C . MET A 1 92 ? -6.077 1.973 4.124 1.00 95.81 92 MET A C 1
ATOM 708 O O . MET A 1 92 ? -5.084 1.757 3.428 1.00 95.81 92 MET A O 1
ATOM 712 N N . ARG A 1 93 ? -7.033 1.055 4.320 1.00 94.69 93 ARG A N 1
ATOM 713 C CA . ARG A 1 93 ? -7.057 -0.243 3.635 1.00 94.69 93 ARG A CA 1
ATOM 714 C C . ARG A 1 93 ? -7.111 -0.057 2.125 1.00 94.69 93 ARG A C 1
ATOM 716 O O . ARG A 1 93 ? -6.364 -0.716 1.406 1.00 94.69 93 ARG A O 1
ATOM 723 N N . ASP A 1 94 ? -8.003 0.803 1.652 1.00 95.25 94 ASP A N 1
ATOM 724 C CA . ASP A 1 94 ? -8.226 1.001 0.225 1.00 95.25 94 ASP A CA 1
ATOM 725 C C . ASP A 1 94 ? -7.006 1.676 -0.433 1.00 95.25 94 ASP A C 1
ATOM 727 O O . ASP A 1 94 ? -6.574 1.232 -1.495 1.00 95.25 94 ASP A O 1
ATOM 731 N N . GLU A 1 95 ? -6.355 2.636 0.239 1.00 95.69 95 GLU A N 1
ATOM 732 C CA . GLU A 1 95 ? -5.075 3.210 -0.217 1.00 95.69 95 GLU A CA 1
ATOM 733 C C . GLU A 1 95 ? -3.947 2.163 -0.234 1.00 95.69 95 GLU A C 1
ATOM 735 O O . GLU A 1 95 ? -3.186 2.088 -1.199 1.00 95.69 95 GLU A O 1
ATOM 740 N N . ALA A 1 96 ? -3.830 1.326 0.805 1.00 93.81 96 ALA A N 1
ATOM 741 C CA . ALA A 1 96 ? -2.817 0.271 0.857 1.00 93.81 96 ALA A CA 1
ATOM 742 C C . ALA A 1 96 ? -3.018 -0.776 -0.250 1.00 93.81 96 ALA A C 1
ATOM 744 O O . ALA A 1 96 ? -2.036 -1.230 -0.843 1.00 93.81 96 ALA A O 1
ATOM 745 N N . ARG A 1 97 ? -4.273 -1.123 -0.565 1.00 93.25 97 ARG A N 1
ATOM 746 C CA . ARG A 1 97 ? -4.620 -1.999 -1.692 1.00 93.25 97 ARG A CA 1
ATOM 747 C C . ARG A 1 97 ? -4.278 -1.356 -3.024 1.00 93.25 97 ARG A C 1
ATOM 749 O O . ARG A 1 97 ? -3.517 -1.951 -3.773 1.00 93.25 97 ARG A O 1
ATOM 756 N N . ALA A 1 98 ? -4.734 -0.131 -3.274 1.00 93.81 98 ALA A N 1
ATOM 757 C CA . ALA A 1 98 ? -4.440 0.577 -4.517 1.00 93.81 98 ALA A CA 1
ATOM 758 C C . ALA A 1 98 ? -2.923 0.706 -4.757 1.00 93.81 98 ALA A C 1
ATOM 760 O O . ALA A 1 98 ? -2.431 0.406 -5.841 1.00 93.81 98 ALA A O 1
ATOM 761 N N . ALA A 1 99 ? -2.157 1.067 -3.721 1.00 93.31 99 ALA A N 1
ATOM 762 C CA . ALA A 1 99 ? -0.701 1.150 -3.812 1.00 93.31 99 ALA A CA 1
ATOM 763 C C . ALA A 1 99 ? -0.024 -0.214 -4.042 1.00 93.31 99 ALA A C 1
ATOM 765 O O . ALA A 1 99 ? 1.068 -0.263 -4.606 1.00 93.31 99 ALA A O 1
ATOM 766 N N . SER A 1 100 ? -0.645 -1.310 -3.601 1.00 91.44 100 SER A N 1
ATOM 767 C CA . SER A 1 100 ? -0.146 -2.670 -3.832 1.00 91.44 100 SER A CA 1
ATOM 768 C C . SER A 1 100 ? -0.518 -3.188 -5.222 1.00 91.44 100 SER A C 1
ATOM 770 O O . SER A 1 100 ? 0.302 -3.838 -5.861 1.00 91.44 100 SER A O 1
ATOM 772 N N . ASP A 1 101 ? -1.700 -2.843 -5.731 1.00 91.56 101 ASP A N 1
ATOM 773 C CA . ASP A 1 101 ? -2.134 -3.170 -7.092 1.00 91.56 101 ASP A CA 1
ATOM 774 C C . ASP A 1 101 ? -1.243 -2.488 -8.143 1.00 91.56 101 ASP A C 1
ATOM 776 O O . ASP A 1 101 ? -0.928 -3.084 -9.174 1.00 91.56 101 ASP A O 1
ATOM 780 N N . ASP A 1 102 ? -0.730 -1.284 -7.855 1.00 90.69 102 ASP A N 1
ATOM 781 C CA . ASP A 1 102 ? 0.264 -0.602 -8.699 1.00 90.69 102 ASP A CA 1
ATOM 782 C C . ASP A 1 102 ? 1.536 -1.458 -8.930 1.00 90.69 102 ASP A C 1
ATOM 784 O O . ASP A 1 102 ? 2.216 -1.308 -9.957 1.00 90.69 102 ASP A O 1
ATOM 788 N N . LEU A 1 103 ? 1.864 -2.374 -8.007 1.00 90.75 103 LEU A N 1
ATOM 789 C CA . LEU A 1 103 ? 3.024 -3.273 -8.094 1.00 90.75 103 LEU A CA 1
ATOM 790 C C . LEU A 1 103 ? 2.810 -4.437 -9.069 1.00 90.75 103 LEU A C 1
ATOM 792 O O . LEU A 1 103 ? 3.793 -4.973 -9.586 1.00 90.75 103 LEU A O 1
ATOM 796 N N . LEU A 1 104 ? 1.556 -4.770 -9.404 1.00 88.56 104 LEU A N 1
ATOM 797 C CA . LEU A 1 104 ? 1.235 -5.829 -10.369 1.00 88.56 104 LEU A CA 1
ATOM 798 C C . LEU A 1 104 ? 1.847 -5.541 -11.738 1.00 88.56 104 LEU A C 1
ATOM 800 O O . LEU A 1 104 ? 2.342 -6.447 -12.405 1.00 88.56 104 LEU A O 1
ATOM 804 N N . GLY A 1 105 ? 1.888 -4.265 -12.133 1.00 80.81 105 GLY A N 1
ATOM 805 C CA . GLY A 1 105 ? 2.534 -3.839 -13.375 1.00 80.81 105 GLY A CA 1
ATOM 806 C C . GLY A 1 105 ? 4.053 -4.060 -13.403 1.00 80.81 105 GLY A C 1
ATOM 807 O O . GLY A 1 105 ? 4.661 -3.882 -14.452 1.00 80.81 105 GLY A O 1
ATOM 808 N N . GLY A 1 106 ? 4.671 -4.403 -12.271 1.00 80.62 106 GLY A N 1
ATOM 809 C CA . GLY A 1 106 ? 6.068 -4.829 -12.163 1.00 80.62 106 GLY A CA 1
ATOM 810 C C . GLY A 1 106 ? 6.247 -6.315 -11.830 1.00 80.62 106 GLY A C 1
ATOM 811 O O . GLY A 1 106 ? 7.366 -6.754 -11.590 1.00 80.62 106 GLY A O 1
ATOM 812 N N . GLY A 1 107 ? 5.163 -7.098 -11.818 1.00 85.69 107 GLY A N 1
ATOM 813 C CA . GLY A 1 107 ? 5.199 -8.542 -11.574 1.00 85.69 107 GLY A CA 1
ATOM 814 C C . GLY A 1 107 ? 5.142 -8.958 -10.102 1.00 85.69 107 GLY A C 1
ATOM 815 O O . GLY A 1 107 ? 5.168 -10.155 -9.824 1.00 85.69 107 GLY A O 1
ATOM 816 N N . LEU A 1 108 ? 5.023 -8.015 -9.160 1.00 88.75 108 LEU A N 1
ATOM 817 C CA . LEU A 1 108 ? 4.798 -8.333 -7.750 1.00 88.75 108 LEU A CA 1
ATOM 818 C C . LEU A 1 108 ? 3.303 -8.288 -7.426 1.00 88.75 108 LEU A C 1
ATOM 820 O O . LEU A 1 108 ? 2.657 -7.252 -7.572 1.00 88.75 108 LEU A O 1
ATOM 824 N N . TRP A 1 109 ? 2.775 -9.399 -6.918 1.00 89.75 109 TRP A N 1
ATOM 825 C CA . TRP A 1 109 ? 1.413 -9.480 -6.405 1.00 89.75 109 TRP A CA 1
ATOM 826 C C . TRP A 1 109 ? 1.414 -9.623 -4.884 1.00 89.75 109 TRP A C 1
ATOM 828 O O . TRP A 1 109 ? 1.866 -10.630 -4.345 1.00 89.75 109 TRP A O 1
ATOM 838 N N . ILE A 1 110 ? 0.845 -8.627 -4.203 1.00 87.38 110 ILE A N 1
ATOM 839 C CA . ILE A 1 110 ? 0.469 -8.718 -2.791 1.00 87.38 110 ILE A CA 1
ATOM 840 C C . ILE A 1 110 ? -1.027 -9.029 -2.736 1.00 87.38 110 ILE A C 1
ATOM 842 O O . ILE A 1 110 ? -1.874 -8.188 -3.031 1.00 87.38 110 ILE A O 1
ATOM 846 N N . GLY A 1 111 ? -1.355 -10.274 -2.425 1.00 81.38 111 GLY A N 1
ATOM 847 C CA . GLY A 1 111 ? -2.719 -10.745 -2.257 1.00 81.38 111 GLY A CA 1
ATOM 848 C C . GLY A 1 111 ? -3.389 -10.228 -0.982 1.00 81.38 111 GLY A C 1
ATOM 849 O O . GLY A 1 111 ? -2.780 -9.704 -0.049 1.00 81.38 111 GLY A O 1
ATOM 850 N N . SER A 1 112 ? -4.706 -10.424 -0.921 1.00 78.81 112 SER A N 1
ATOM 851 C CA . SER A 1 112 ? -5.521 -10.041 0.236 1.00 78.81 112 SER A CA 1
ATOM 852 C C . SER A 1 112 ? -5.119 -10.768 1.523 1.00 78.81 112 SER A C 1
ATOM 854 O O . SER A 1 112 ? -5.301 -10.220 2.610 1.00 78.81 112 SER A O 1
ATOM 856 N N . GLN A 1 113 ? -4.554 -11.974 1.408 1.00 82.50 113 GLN A N 1
ATOM 857 C CA . GLN A 1 113 ? -4.121 -12.787 2.544 1.00 82.50 113 GLN A CA 1
ATOM 858 C C . GLN A 1 113 ? -2.949 -12.158 3.305 1.00 82.50 113 GLN A C 1
ATOM 860 O O . GLN A 1 113 ? -2.910 -12.265 4.529 1.00 82.50 113 GLN A O 1
ATOM 865 N N . GLN A 1 114 ? -2.045 -11.438 2.628 1.00 83.75 114 GLN A N 1
ATOM 866 C CA . GLN A 1 114 ? -0.933 -10.771 3.313 1.00 83.75 114 GLN A CA 1
ATOM 867 C C . GLN A 1 114 ? -1.393 -9.606 4.208 1.00 83.75 114 GLN A C 1
ATOM 869 O O . GLN A 1 114 ? -0.692 -9.242 5.150 1.00 83.75 114 GLN A O 1
ATOM 874 N N . PHE A 1 115 ? -2.603 -9.076 3.991 1.00 87.00 115 PHE A N 1
ATOM 875 C CA . PHE A 1 115 ? -3.246 -8.092 4.873 1.00 87.00 115 PHE A CA 1
ATOM 876 C C . PHE A 1 115 ? -4.097 -8.728 5.983 1.00 87.00 115 PHE A C 1
ATOM 878 O O . PHE A 1 115 ? -4.833 -8.015 6.668 1.00 87.00 115 PHE A O 1
ATOM 885 N N . GLY A 1 116 ? -4.031 -10.052 6.163 1.00 87.19 116 GLY A N 1
ATOM 886 C CA . GLY A 1 116 ? -4.934 -10.813 7.028 1.00 87.19 116 GLY A CA 1
ATOM 887 C C . GLY A 1 116 ? -5.066 -10.243 8.441 1.00 87.19 116 GLY A C 1
ATOM 888 O O . GLY A 1 116 ? -6.182 -9.964 8.871 1.00 87.19 116 GLY A O 1
ATOM 889 N N . ALA A 1 117 ? -3.947 -9.973 9.122 1.00 86.94 117 ALA A N 1
ATOM 890 C CA . ALA A 1 117 ? -3.961 -9.421 10.480 1.00 86.94 117 ALA A CA 1
ATOM 891 C C . ALA A 1 117 ? -4.596 -8.020 10.546 1.00 86.94 117 ALA A C 1
ATOM 893 O O . ALA A 1 117 ? -5.351 -7.715 11.464 1.00 86.94 117 ALA A O 1
ATOM 894 N N . PHE A 1 118 ? -4.347 -7.169 9.547 1.00 91.12 118 PHE A N 1
ATOM 895 C CA . PHE A 1 118 ? -4.918 -5.821 9.485 1.00 91.12 118 PHE A CA 1
ATOM 896 C C . PHE A 1 118 ? -6.439 -5.861 9.341 1.00 91.12 118 PHE A C 1
ATOM 898 O O . PHE A 1 118 ? -7.163 -5.149 10.044 1.00 91.12 118 PHE A O 1
ATOM 905 N N . VAL A 1 119 ? -6.924 -6.714 8.435 1.00 88.88 119 VAL A N 1
ATOM 906 C CA . VAL A 1 119 ? -8.357 -6.928 8.218 1.00 88.88 119 VAL A CA 1
ATOM 907 C C . VAL A 1 119 ? -8.979 -7.538 9.467 1.00 88.88 119 VAL A C 1
ATOM 909 O O . VAL A 1 119 ? -9.973 -7.013 9.952 1.00 88.88 119 VAL A O 1
ATOM 912 N N . GLN A 1 120 ? -8.365 -8.574 10.037 1.00 87.88 120 GLN A N 1
ATOM 913 C CA . GLN A 1 120 ? -8.853 -9.237 11.242 1.00 87.88 120 GLN A CA 1
ATOM 914 C C . GLN A 1 120 ? -9.007 -8.259 12.408 1.00 87.88 120 GLN A C 1
ATOM 916 O O . GLN A 1 120 ? -10.078 -8.202 13.002 1.00 87.88 120 GLN A O 1
ATOM 921 N N . VAL A 1 121 ? -7.989 -7.447 12.706 1.00 86.44 121 VAL A N 1
ATOM 922 C CA . VAL A 1 121 ? -8.072 -6.449 13.784 1.00 86.44 121 VAL A CA 1
ATOM 923 C C . VAL A 1 121 ? -9.168 -5.422 13.502 1.00 86.44 121 VAL A C 1
ATOM 925 O O . VAL A 1 121 ? -9.938 -5.089 14.399 1.00 86.44 121 VAL A O 1
ATOM 928 N N . THR A 1 122 ? -9.291 -4.954 12.259 1.00 88.56 122 THR A N 1
ATOM 929 C CA . THR A 1 122 ? -10.348 -4.003 11.878 1.00 88.56 122 THR A CA 1
ATOM 930 C C . THR A 1 122 ? -11.745 -4.610 12.056 1.00 88.56 122 THR A C 1
ATOM 932 O O . THR A 1 122 ? -12.623 -3.958 12.617 1.00 88.56 122 THR A O 1
ATOM 935 N N . GLU A 1 123 ? -11.953 -5.861 11.634 1.00 86.44 123 GLU A N 1
ATOM 936 C CA . GLU A 1 123 ? -13.237 -6.563 11.776 1.00 86.44 123 GLU A CA 1
ATOM 937 C C . GLU A 1 123 ? -13.577 -6.866 13.234 1.00 86.44 123 GLU A C 1
ATOM 939 O O . GLU A 1 123 ? -14.728 -6.725 13.639 1.00 86.44 123 GLU A O 1
ATOM 944 N N . VAL A 1 124 ? -12.595 -7.247 14.054 1.00 82.94 124 VAL A N 1
ATOM 945 C CA . VAL A 1 124 ? -12.851 -7.481 15.477 1.00 82.94 124 VAL A CA 1
ATOM 946 C C . VAL A 1 124 ? -13.258 -6.181 16.169 1.00 82.94 124 VAL A C 1
ATOM 948 O O . VAL A 1 124 ? -14.251 -6.168 16.892 1.00 82.94 124 VAL A O 1
ATOM 951 N N . LEU A 1 125 ? -12.567 -5.073 15.891 1.00 81.38 125 LEU A N 1
ATOM 952 C CA . LEU A 1 125 ? -12.936 -3.761 16.429 1.00 81.38 125 LEU A CA 1
ATOM 953 C C . LEU A 1 125 ? -14.313 -3.293 15.927 1.00 81.38 125 LEU A C 1
ATOM 955 O O . LEU A 1 125 ? -15.078 -2.707 16.694 1.00 81.38 125 LEU A O 1
ATOM 959 N N . ARG A 1 126 ? -14.668 -3.604 14.673 1.00 82.94 126 ARG A N 1
ATOM 960 C CA . ARG A 1 126 ? -16.007 -3.356 14.115 1.00 82.94 126 ARG A CA 1
ATOM 961 C C . ARG A 1 126 ? -17.091 -4.145 14.849 1.00 82.94 126 ARG A C 1
ATOM 963 O O . ARG A 1 126 ? -18.110 -3.570 15.226 1.00 82.94 126 ARG A O 1
ATOM 970 N N . ASN A 1 127 ? -16.882 -5.444 15.045 1.00 76.88 127 ASN A N 1
ATOM 971 C CA . ASN A 1 127 ? -17.849 -6.320 15.707 1.00 76.88 127 ASN A CA 1
ATOM 972 C C . ASN A 1 127 ? -18.017 -5.956 17.185 1.00 76.88 127 ASN A C 1
ATOM 974 O O . ASN A 1 127 ? -19.139 -5.964 17.684 1.00 76.88 127 ASN A O 1
ATOM 978 N N . HIS A 1 128 ? -16.927 -5.572 17.855 1.00 70.88 128 HIS A N 1
ATOM 979 C CA . HIS A 1 128 ? -16.972 -5.091 19.236 1.00 70.88 128 HIS A CA 1
ATOM 980 C C . HIS A 1 128 ? -17.808 -3.811 19.365 1.00 70.88 128 HIS A C 1
ATOM 982 O O . HIS A 1 128 ? -18.629 -3.693 20.269 1.00 70.88 128 HIS A O 1
ATOM 988 N N . HIS A 1 129 ? -17.689 -2.879 18.412 1.00 66.19 129 HIS A N 1
ATOM 989 C CA . HIS A 1 129 ? -18.535 -1.681 18.393 1.00 66.19 129 HIS A CA 1
ATOM 990 C C . HIS A 1 129 ? -20.028 -2.010 18.254 1.00 66.19 129 HIS A C 1
ATOM 992 O O . HIS A 1 129 ? -20.856 -1.414 18.938 1.00 66.19 129 HIS A O 1
ATOM 998 N N . ALA A 1 130 ? -20.381 -2.958 17.383 1.00 61.41 130 ALA A N 1
ATOM 999 C CA . ALA A 1 130 ? -21.777 -3.314 17.142 1.00 61.41 130 ALA A CA 1
ATOM 1000 C C . ALA A 1 130 ? -22.468 -3.939 18.373 1.00 61.41 130 ALA A C 1
ATOM 1002 O O . ALA A 1 130 ? -23.693 -3.878 18.466 1.00 61.41 130 ALA A O 1
ATOM 1003 N N . GLY A 1 131 ? -21.703 -4.530 19.299 1.00 57.62 131 GLY A N 1
ATOM 1004 C CA . GLY A 1 131 ? -22.220 -5.141 20.528 1.00 57.62 131 GLY A CA 1
ATOM 1005 C C . GLY A 1 131 ? -22.346 -4.190 21.724 1.00 57.62 131 GLY A C 1
ATOM 1006 O O . GLY A 1 131 ? -23.231 -4.389 22.553 1.00 57.62 131 GLY A O 1
ATOM 1007 N N . HIS A 1 132 ? -21.500 -3.154 21.804 1.00 56.12 132 HIS A N 1
ATOM 1008 C CA . HIS A 1 132 ? -21.254 -2.385 23.042 1.00 56.12 132 HIS A CA 1
ATOM 1009 C C . HIS A 1 132 ? -21.497 -0.882 22.908 1.00 56.12 132 HIS A C 1
ATOM 1011 O O . HIS A 1 132 ? -20.931 -0.077 23.647 1.00 56.12 132 HIS A O 1
AT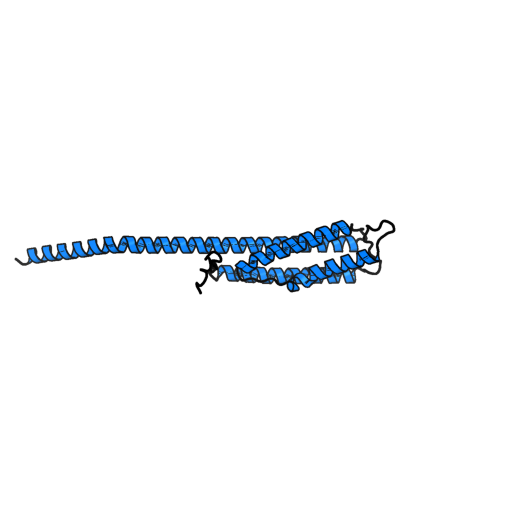OM 1017 N N . ALA A 1 133 ? -22.346 -0.496 21.964 1.00 55.38 133 ALA A N 1
ATOM 1018 C CA . ALA A 1 133 ? -22.828 0.866 21.835 1.00 55.38 133 ALA A CA 1
ATOM 1019 C C . ALA A 1 133 ? -23.400 1.379 23.179 1.00 55.38 133 ALA A C 1
ATOM 1021 O O . ALA A 1 133 ? -24.384 0.847 23.693 1.00 55.38 133 ALA A O 1
ATOM 1022 N N . ASP A 1 134 ? -22.770 2.422 23.732 1.00 58.00 134 ASP A N 1
ATOM 1023 C CA . ASP A 1 134 ? -23.302 3.291 24.796 1.00 58.00 134 ASP A CA 1
ATOM 1024 C C . ASP A 1 134 ? -24.756 3.727 24.481 1.00 58.00 134 ASP A C 1
ATOM 1026 O O . ASP A 1 134 ? -25.202 3.647 23.337 1.00 58.00 134 ASP A O 1
ATOM 1030 N N . ALA A 1 135 ? -25.501 4.228 25.468 1.00 56.91 135 ALA A N 1
ATOM 1031 C CA . ALA A 1 135 ? -26.816 4.848 25.299 1.00 56.91 135 ALA A CA 1
ATOM 1032 C C . ALA A 1 135 ? -26.856 5.898 24.164 1.00 56.91 135 ALA A C 1
ATOM 1034 O O . ALA A 1 135 ? -27.894 6.052 23.520 1.00 56.91 135 ALA A O 1
ATOM 1035 N N . ASP A 1 136 ? -25.723 6.552 23.875 1.00 58.50 136 ASP A N 1
ATOM 1036 C CA . ASP A 1 136 ? -25.552 7.505 22.767 1.00 58.50 136 ASP A CA 1
ATOM 1037 C C . ASP A 1 136 ? -25.035 6.877 21.450 1.00 58.50 136 ASP A C 1
ATOM 1039 O O . ASP A 1 136 ? -24.909 7.561 20.431 1.00 58.50 136 ASP A O 1
ATOM 1043 N N . GLY A 1 137 ? -24.728 5.578 21.437 1.00 58.09 137 GLY A N 1
ATOM 1044 C CA . GLY A 1 137 ? -24.448 4.786 20.237 1.00 58.09 137 GLY A CA 1
ATOM 1045 C C . GLY A 1 137 ? -23.090 5.003 19.564 1.00 58.09 137 GLY A C 1
ATOM 1046 O O . GLY A 1 137 ? -22.911 4.550 18.436 1.00 58.09 137 GLY A O 1
ATOM 1047 N N . ARG A 1 138 ? -22.160 5.737 20.194 1.00 56.62 138 ARG A N 1
ATOM 1048 C CA . ARG A 1 138 ? -20.967 6.278 19.505 1.00 56.62 138 ARG A CA 1
ATOM 1049 C C . ARG A 1 138 ? -19.606 5.900 20.087 1.00 56.62 138 ARG A C 1
ATOM 1051 O O . ARG A 1 138 ? -18.605 6.009 19.379 1.00 56.62 138 ARG A O 1
ATOM 1058 N N . ALA A 1 139 ? -19.535 5.495 21.352 1.00 57.12 139 ALA A N 1
ATOM 1059 C CA . ALA A 1 139 ? -18.266 5.220 22.019 1.00 57.12 139 ALA A CA 1
ATOM 1060 C C . ALA A 1 139 ? -17.970 3.714 22.068 1.00 57.12 139 ALA A C 1
ATOM 1062 O O . ALA A 1 139 ? -18.753 2.943 22.615 1.00 57.12 139 ALA A O 1
ATOM 1063 N N . LEU A 1 140 ? -16.809 3.304 21.546 1.00 57.31 140 LEU A N 1
ATOM 1064 C CA . LEU A 1 140 ? -16.220 2.000 21.854 1.00 57.31 140 LEU A CA 1
ATOM 1065 C C . LEU A 1 140 ? -15.707 2.028 23.296 1.00 57.31 140 LEU A C 1
ATOM 1067 O O . LEU A 1 140 ? -14.718 2.708 23.587 1.00 57.31 140 LEU A O 1
A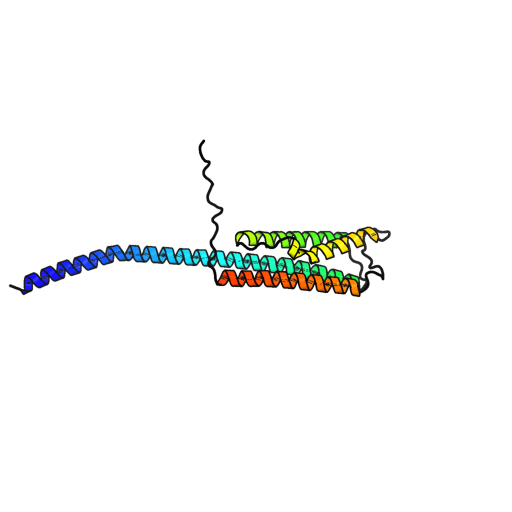TOM 1071 N N . LEU A 1 141 ? -16.366 1.282 24.180 1.00 60.41 141 LEU A N 1
ATOM 1072 C CA . LEU A 1 141 ? -15.852 0.973 25.509 1.00 60.41 141 LEU A CA 1
ATOM 1073 C C . LEU A 1 141 ? -15.250 -0.432 25.498 1.00 60.41 141 LEU A C 1
ATOM 1075 O O . LEU A 1 141 ? -15.833 -1.394 24.992 1.00 60.41 141 LEU A O 1
ATOM 1079 N N . VAL A 1 142 ? -14.043 -0.530 26.042 1.00 57.03 142 VAL A N 1
ATOM 1080 C CA . VAL A 1 142 ? -13.389 -1.810 26.291 1.00 57.03 142 VAL A CA 1
ATOM 1081 C C . VAL A 1 142 ? -14.086 -2.416 27.497 1.00 57.03 142 VAL A C 1
ATOM 1083 O O . VAL A 1 142 ? -14.002 -1.875 28.597 1.00 57.03 142 VAL A O 1
ATOM 1086 N N . GLU A 1 143 ? -14.820 -3.504 27.280 1.00 57.88 143 GLU A N 1
ATOM 1087 C CA . GLU A 1 143 ? -15.208 -4.387 28.376 1.00 57.88 143 GLU A CA 1
ATOM 1088 C C . GLU A 1 143 ? -13.928 -4.828 29.095 1.00 57.88 143 GLU A C 1
ATOM 1090 O O . GLU A 1 143 ? -12.930 -5.099 28.423 1.00 57.88 143 GLU A O 1
ATOM 1095 N N . ASP A 1 144 ? -13.952 -4.952 30.427 1.00 55.38 144 ASP A N 1
ATOM 1096 C CA . ASP A 1 144 ? -12.812 -5.450 31.224 1.00 55.38 144 ASP A CA 1
ATOM 1097 C C . ASP A 1 144 ? -12.215 -6.770 30.667 1.00 55.38 144 ASP A C 1
ATOM 1099 O O . ASP A 1 144 ? -11.065 -7.113 30.951 1.00 55.38 144 ASP A O 1
ATOM 1103 N N . ASP A 1 145 ? -12.983 -7.491 29.838 1.00 49.78 145 ASP A N 1
ATOM 1104 C CA . ASP A 1 145 ? -12.669 -8.792 29.250 1.00 49.78 145 ASP A CA 1
ATOM 1105 C C . ASP A 1 145 ? -11.977 -8.758 27.869 1.00 49.78 145 ASP A C 1
ATOM 1107 O O . ASP A 1 145 ? -11.397 -9.760 27.446 1.00 49.78 145 ASP A O 1
ATOM 1111 N N . LEU A 1 146 ? -11.866 -7.599 27.199 1.00 57.91 146 LEU A N 1
ATOM 1112 C CA . LEU A 1 146 ? -10.933 -7.402 26.063 1.00 57.91 146 LEU A CA 1
ATOM 1113 C C . LEU A 1 146 ? -9.471 -7.289 26.547 1.00 57.91 146 LEU A C 1
ATOM 1115 O O . LEU A 1 146 ? -8.642 -6.585 25.964 1.00 57.91 146 LEU A O 1
ATOM 1119 N N . GLY A 1 147 ? -9.177 -7.958 27.666 1.00 58.16 147 GLY A N 1
ATOM 1120 C CA . GLY A 1 147 ? -8.029 -7.758 28.526 1.00 58.16 147 GLY A CA 1
ATOM 1121 C C . GLY A 1 147 ? -6.711 -7.727 27.769 1.00 58.16 147 GLY A C 1
ATOM 1122 O O . GLY A 1 147 ? -6.553 -8.338 26.711 1.00 58.16 147 GLY A O 1
ATOM 1123 N N . GLY A 1 148 ? -5.724 -7.055 28.365 1.00 68.38 148 GLY A N 1
ATOM 1124 C CA . GLY A 1 148 ? -4.443 -6.741 27.727 1.00 68.38 148 GLY A CA 1
ATOM 1125 C C . GLY A 1 148 ? -3.752 -7.905 27.005 1.00 68.38 148 GLY A C 1
ATOM 1126 O O . GLY A 1 148 ? -3.017 -7.654 26.065 1.00 68.38 148 GLY A O 1
ATOM 1127 N N . ARG A 1 149 ? -4.018 -9.174 27.357 1.00 74.88 149 ARG A N 1
ATOM 1128 C CA . ARG A 1 149 ? -3.504 -10.346 26.623 1.00 74.88 149 ARG A CA 1
ATOM 1129 C C . ARG A 1 149 ? -4.025 -10.471 25.185 1.00 74.88 149 ARG A C 1
ATOM 1131 O O . ARG A 1 149 ? -3.249 -10.855 24.318 1.00 74.88 149 ARG A O 1
ATOM 1138 N N . VAL A 1 150 ? -5.296 -10.163 24.924 1.00 78.62 150 VAL A N 1
ATOM 1139 C CA . VAL A 1 150 ? -5.886 -10.259 23.576 1.00 78.62 150 VAL A CA 1
ATOM 1140 C C . VAL A 1 150 ? -5.358 -9.130 22.690 1.00 78.62 150 VAL A C 1
ATOM 1142 O O . VAL A 1 150 ? -4.866 -9.387 21.592 1.00 78.62 150 VAL A O 1
ATOM 1145 N N . ALA A 1 151 ? -5.365 -7.896 23.203 1.00 80.12 151 ALA A N 1
ATOM 1146 C CA . ALA A 1 151 ? -4.805 -6.740 22.506 1.00 80.12 151 ALA A CA 1
ATOM 1147 C C . ALA A 1 151 ? -3.299 -6.901 22.218 1.00 80.12 151 ALA A C 1
ATOM 1149 O O . ALA A 1 151 ? -2.842 -6.538 21.132 1.00 80.12 151 ALA A O 1
ATOM 1150 N N . LEU A 1 152 ? -2.541 -7.506 23.143 1.00 83.31 152 LEU A N 1
ATOM 1151 C CA . LEU A 1 152 ? -1.130 -7.837 22.930 1.00 83.31 152 LEU A CA 1
ATOM 1152 C C . LEU A 1 152 ? -0.951 -8.837 21.778 1.00 83.31 152 LEU A C 1
ATOM 1154 O O . LEU A 1 152 ? -0.137 -8.590 20.895 1.00 83.31 152 LEU A O 1
ATOM 1158 N N . GLY A 1 153 ? -1.757 -9.906 21.740 1.00 87.69 153 GLY A N 1
ATOM 1159 C CA . GLY A 1 153 ? -1.732 -10.881 20.644 1.00 87.69 153 GLY A CA 1
ATOM 1160 C C . GLY A 1 153 ? -1.990 -10.233 19.282 1.00 87.69 153 GLY A C 1
ATOM 1161 O O . GLY A 1 153 ? -1.242 -10.454 18.336 1.00 87.69 153 GLY A O 1
ATOM 1162 N N . TRP A 1 154 ? -2.969 -9.330 19.194 1.00 90.00 154 TRP A N 1
ATOM 1163 C CA . TRP A 1 154 ? -3.235 -8.590 17.956 1.00 90.00 154 TRP A CA 1
ATOM 1164 C C . TRP A 1 154 ? -2.118 -7.631 17.557 1.00 90.00 154 TRP A C 1
ATOM 1166 O O . TRP A 1 154 ? -1.854 -7.454 16.368 1.00 90.00 154 TRP A O 1
ATOM 1176 N N . LYS A 1 155 ? -1.453 -6.994 18.525 1.00 90.56 155 LYS A N 1
ATOM 1177 C CA . LYS A 1 155 ? -0.274 -6.165 18.244 1.00 90.56 155 LYS A CA 1
ATOM 1178 C C . LYS A 1 155 ? 0.864 -7.001 17.668 1.00 90.56 155 LYS A C 1
ATOM 1180 O O . LYS A 1 155 ? 1.508 -6.542 16.723 1.00 90.56 155 LYS A O 1
ATOM 1185 N N . ASP A 1 156 ? 1.078 -8.202 18.196 1.00 91.50 156 ASP A N 1
ATOM 1186 C CA . ASP A 1 156 ? 2.081 -9.135 17.686 1.00 91.50 156 ASP A CA 1
ATOM 1187 C C . ASP A 1 156 ? 1.718 -9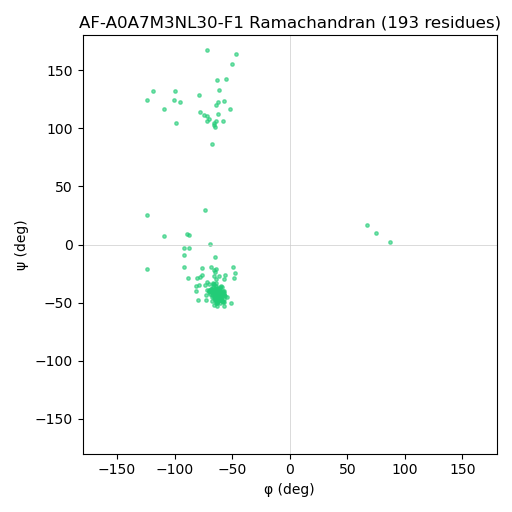.618 16.273 1.00 91.50 156 ASP A C 1
ATOM 1189 O O . ASP A 1 156 ? 2.562 -9.578 15.376 1.00 91.50 156 ASP A O 1
ATOM 1193 N N . ASP A 1 157 ? 0.453 -9.966 16.023 1.00 89.88 157 ASP A N 1
ATOM 1194 C CA . ASP A 1 157 ? -0.032 -10.364 14.695 1.00 89.88 157 ASP A CA 1
ATOM 1195 C C . ASP A 1 157 ? 0.131 -9.239 13.658 1.00 89.88 157 ASP A C 1
ATOM 1197 O O . ASP A 1 157 ? 0.621 -9.472 12.548 1.00 89.88 157 ASP A O 1
ATOM 1201 N N . LEU A 1 158 ? -0.215 -7.996 14.020 1.00 92.00 158 LEU A N 1
ATOM 1202 C CA . LEU A 1 158 ? -0.004 -6.816 13.172 1.00 92.00 158 LEU A CA 1
ATOM 1203 C C . LEU A 1 158 ? 1.478 -6.587 12.875 1.00 92.00 158 LEU A C 1
ATOM 1205 O O . LEU A 1 158 ? 1.843 -6.279 11.735 1.00 92.00 158 LEU A O 1
ATOM 1209 N N . TYR A 1 159 ? 2.333 -6.732 13.888 1.00 92.94 159 TYR A N 1
ATOM 1210 C CA . TYR A 1 159 ? 3.772 -6.574 13.731 1.00 92.94 159 TYR A CA 1
ATOM 1211 C C . TYR A 1 159 ? 4.346 -7.634 12.787 1.00 92.94 159 TYR A C 1
ATOM 1213 O O . TYR A 1 159 ? 5.056 -7.285 11.842 1.00 92.94 159 TYR A O 1
ATOM 1221 N N . ASN A 1 160 ? 3.993 -8.904 12.993 1.00 91.31 160 ASN A N 1
ATOM 1222 C CA . ASN A 1 160 ? 4.452 -10.026 12.178 1.00 91.31 160 ASN A CA 1
ATOM 1223 C C . ASN A 1 160 ? 3.962 -9.913 10.729 1.00 91.31 160 ASN A C 1
ATOM 1225 O O . ASN A 1 160 ? 4.752 -10.067 9.799 1.00 91.31 160 ASN A O 1
ATOM 1229 N N . SER A 1 161 ? 2.689 -9.561 10.521 1.00 90.75 161 SER A N 1
ATOM 1230 C CA . SER A 1 161 ? 2.127 -9.340 9.182 1.00 90.75 161 SER A CA 1
ATOM 1231 C C . SER A 1 161 ? 2.832 -8.191 8.456 1.00 90.75 161 SER A C 1
ATOM 1233 O O . SER A 1 161 ? 3.232 -8.338 7.300 1.00 90.75 161 SER A O 1
ATOM 1235 N N . ARG A 1 162 ? 3.082 -7.064 9.139 1.00 93.25 162 ARG A N 1
ATOM 1236 C CA . ARG A 1 162 ? 3.858 -5.957 8.565 1.00 93.25 162 ARG A CA 1
ATOM 1237 C C . ARG A 1 162 ? 5.300 -6.367 8.258 1.00 93.25 162 ARG A C 1
ATOM 1239 O O . ARG A 1 162 ? 5.838 -5.934 7.239 1.00 93.25 162 ARG A O 1
ATOM 1246 N N . ALA A 1 163 ? 5.943 -7.127 9.143 1.00 91.31 163 ALA A N 1
ATOM 1247 C CA . ALA A 1 163 ? 7.314 -7.585 8.952 1.00 91.31 163 ALA A CA 1
ATOM 1248 C C . ALA A 1 163 ? 7.427 -8.471 7.703 1.00 91.31 163 ALA A C 1
ATOM 1250 O O . ALA A 1 163 ? 8.267 -8.179 6.855 1.00 91.31 163 ALA A O 1
ATOM 1251 N N . GLY A 1 164 ? 6.521 -9.443 7.541 1.00 89.75 164 GLY A N 1
ATOM 1252 C CA . GLY A 1 164 ? 6.456 -10.301 6.353 1.00 89.75 164 GLY A CA 1
ATOM 1253 C C . GLY A 1 164 ? 6.215 -9.512 5.063 1.00 89.75 164 GLY A C 1
ATOM 1254 O O . GLY A 1 164 ? 6.974 -9.644 4.110 1.00 89.75 164 GLY A O 1
ATOM 1255 N N . LEU A 1 165 ? 5.245 -8.589 5.058 1.00 91.25 165 LEU A N 1
ATOM 1256 C CA . LEU A 1 165 ? 5.013 -7.685 3.919 1.00 91.25 165 LEU A CA 1
ATOM 1257 C C . LEU A 1 165 ? 6.257 -6.858 3.565 1.00 91.25 165 LEU A C 1
ATOM 1259 O O . LEU A 1 165 ? 6.573 -6.635 2.397 1.00 91.25 165 LEU A O 1
ATOM 1263 N N . ASN A 1 166 ? 6.965 -6.361 4.577 1.00 91.38 166 ASN A N 1
ATOM 1264 C CA . ASN A 1 166 ? 8.166 -5.570 4.362 1.00 91.38 166 ASN A CA 1
ATOM 1265 C C . ASN A 1 166 ? 9.328 -6.417 3.824 1.00 91.38 166 ASN A C 1
ATOM 1267 O O . ASN A 1 166 ? 10.117 -5.893 3.042 1.00 91.38 166 ASN A O 1
ATOM 1271 N N . GLU A 1 167 ? 9.439 -7.679 4.231 1.00 92.50 167 GLU A N 1
ATOM 1272 C CA . GLU A 1 167 ? 10.405 -8.633 3.683 1.00 92.50 167 GLU A CA 1
ATOM 1273 C C . GLU A 1 167 ? 10.119 -8.915 2.203 1.00 92.50 167 GLU A C 1
ATOM 1275 O O . GLU A 1 167 ? 11.002 -8.684 1.381 1.00 92.50 167 GLU A O 1
ATOM 1280 N N . GLU A 1 168 ? 8.874 -9.249 1.837 1.00 90.75 168 GLU A N 1
ATOM 1281 C CA . GLU A 1 168 ? 8.470 -9.456 0.433 1.00 90.75 168 GLU A CA 1
ATOM 1282 C C . GLU A 1 168 ? 8.806 -8.239 -0.448 1.00 90.75 168 GLU A C 1
ATOM 1284 O O . GLU A 1 168 ? 9.381 -8.365 -1.534 1.00 90.75 168 GLU A O 1
ATOM 1289 N N . LEU A 1 169 ? 8.505 -7.032 0.042 1.00 91.44 169 LEU A N 1
ATOM 1290 C CA . LEU A 1 169 ? 8.797 -5.785 -0.667 1.00 91.44 169 LEU A CA 1
ATOM 1291 C C . LEU A 1 169 ? 10.304 -5.522 -0.806 1.00 91.44 169 LEU A C 1
ATOM 1293 O O . LEU A 1 169 ? 10.728 -4.940 -1.805 1.00 91.44 169 LEU A O 1
ATOM 1297 N N . LEU A 1 170 ? 11.120 -5.917 0.174 1.00 91.25 170 LEU A N 1
ATOM 1298 C CA . LEU A 1 170 ? 12.578 -5.790 0.096 1.00 91.25 170 LEU A CA 1
ATOM 1299 C C . LEU A 1 170 ? 13.176 -6.801 -0.883 1.00 91.25 170 LEU A C 1
ATOM 1301 O O . LEU A 1 170 ? 13.983 -6.398 -1.719 1.00 91.25 170 LEU A O 1
ATOM 1305 N N . THR A 1 171 ? 12.726 -8.055 -0.853 1.00 92.12 171 THR A N 1
ATOM 1306 C CA . THR A 1 171 ? 13.127 -9.081 -1.824 1.00 92.12 171 THR A CA 1
ATOM 1307 C C . THR A 1 171 ? 12.806 -8.647 -3.253 1.00 92.12 171 THR A C 1
ATOM 1309 O O . THR A 1 171 ? 13.629 -8.798 -4.154 1.00 92.12 171 THR A O 1
ATOM 1312 N N . TYR A 1 172 ? 11.646 -8.028 -3.478 1.00 91.50 172 TYR A N 1
ATOM 1313 C CA . TYR A 1 172 ? 11.310 -7.481 -4.791 1.00 91.50 172 TYR A CA 1
ATOM 1314 C C . TYR A 1 172 ? 12.220 -6.310 -5.203 1.00 91.50 172 TYR A C 1
ATOM 1316 O O . TYR A 1 172 ? 12.644 -6.229 -6.354 1.00 91.50 172 TYR A O 1
ATOM 1324 N N . VAL A 1 173 ? 12.588 -5.420 -4.275 1.00 91.69 173 VAL A N 1
ATOM 1325 C CA . VAL A 1 173 ? 13.557 -4.341 -4.554 1.00 91.69 173 VAL A CA 1
ATOM 1326 C C . VAL A 1 173 ? 14.936 -4.892 -4.909 1.00 91.69 173 VAL A C 1
ATOM 1328 O O . VAL A 1 173 ? 15.602 -4.332 -5.780 1.00 91.69 173 VAL A O 1
ATOM 1331 N N . GLU A 1 174 ? 15.373 -5.965 -4.254 1.00 90.56 174 GLU A N 1
ATOM 1332 C CA . GLU A 1 174 ? 16.611 -6.669 -4.602 1.00 90.56 174 GLU A CA 1
ATOM 1333 C C . GLU A 1 174 ? 16.515 -7.267 -6.009 1.00 90.56 174 GLU A C 1
ATOM 1335 O O . GLU A 1 174 ? 17.385 -7.015 -6.841 1.00 90.56 174 GLU A O 1
ATOM 1340 N N . HIS A 1 175 ? 15.398 -7.922 -6.335 1.00 88.94 175 HIS A N 1
ATOM 1341 C CA . HIS A 1 175 ? 15.152 -8.459 -7.673 1.00 88.94 175 HIS A CA 1
ATOM 1342 C C . HIS A 1 175 ? 15.203 -7.386 -8.778 1.00 88.94 175 HIS A C 1
ATOM 1344 O O . HIS A 1 175 ? 15.796 -7.616 -9.835 1.00 88.94 175 HIS A O 1
ATOM 1350 N N . LEU A 1 176 ? 14.651 -6.193 -8.522 1.00 86.19 176 LEU A N 1
ATOM 1351 C CA . LEU A 1 176 ? 14.699 -5.048 -9.443 1.00 86.19 176 LEU A CA 1
ATOM 1352 C C . LEU A 1 176 ? 16.113 -4.490 -9.671 1.00 86.19 176 LEU A C 1
ATOM 1354 O O . LEU A 1 176 ? 16.335 -3.787 -10.658 1.00 86.19 176 LEU A O 1
ATOM 1358 N N . ARG A 1 177 ? 17.059 -4.732 -8.753 1.00 82.06 177 ARG A N 1
ATOM 1359 C CA . ARG A 1 177 ? 18.463 -4.325 -8.933 1.00 82.06 177 ARG A CA 1
ATOM 1360 C C . ARG A 1 177 ? 19.216 -5.282 -9.845 1.00 82.06 177 ARG A C 1
ATOM 1362 O O . ARG A 1 177 ? 20.068 -4.826 -10.604 1.00 82.06 177 ARG A O 1
ATOM 1369 N N . ASP A 1 178 ? 18.883 -6.567 -9.771 1.00 80.56 178 ASP A N 1
ATOM 1370 C CA . ASP A 1 178 ? 19.591 -7.628 -10.488 1.00 80.56 178 ASP A CA 1
ATOM 1371 C C . ASP A 1 178 ? 18.982 -7.937 -11.865 1.00 80.56 178 ASP A C 1
ATOM 1373 O O . ASP A 1 178 ? 19.665 -8.493 -12.728 1.00 80.56 178 ASP A O 1
ATOM 1377 N N . THR A 1 179 ? 17.725 -7.543 -12.105 1.00 73.44 179 THR A N 1
ATOM 1378 C CA . THR A 1 179 ? 16.988 -7.870 -13.335 1.00 73.44 179 THR A CA 1
ATOM 1379 C C . THR A 1 179 ? 16.491 -6.598 -14.031 1.00 73.44 179 THR A C 1
ATOM 1381 O O . THR A 1 179 ? 15.781 -5.808 -13.404 1.00 73.44 179 THR A O 1
ATOM 1384 N N . PRO A 1 180 ? 16.825 -6.359 -15.317 1.00 62.78 180 PRO A N 1
ATOM 1385 C CA . PRO A 1 180 ? 16.244 -5.248 -16.065 1.00 62.78 180 PRO A CA 1
ATOM 1386 C C . PRO A 1 180 ? 14.724 -5.428 -16.163 1.00 62.78 180 PRO A C 1
ATOM 1388 O O . PRO A 1 180 ? 14.241 -6.514 -16.480 1.00 62.78 180 PRO A O 1
ATOM 1391 N N . VAL A 1 181 ? 13.973 -4.362 -15.875 1.00 63.72 181 VAL A N 1
ATOM 1392 C CA . VAL A 1 181 ? 12.507 -4.381 -15.921 1.00 63.72 181 VAL A CA 1
ATOM 1393 C C . VAL A 1 181 ? 12.069 -4.480 -17.378 1.00 63.72 181 VAL A C 1
ATOM 1395 O O . VAL A 1 181 ? 12.177 -3.507 -18.123 1.00 63.72 181 VAL A O 1
ATOM 1398 N N . GLU A 1 182 ? 11.548 -5.637 -17.792 1.00 57.16 182 GLU A N 1
ATOM 1399 C CA . GLU A 1 182 ? 10.792 -5.715 -19.040 1.00 57.16 182 GLU A CA 1
ATOM 1400 C C . GLU A 1 182 ? 9.514 -4.894 -18.869 1.00 57.16 182 GLU A C 1
ATOM 1402 O O . GLU A 1 182 ? 8.568 -5.289 -18.186 1.00 57.16 182 GLU A O 1
ATOM 1407 N N . VAL A 1 183 ? 9.493 -3.708 -19.474 1.00 53.06 183 VAL A N 1
ATOM 1408 C CA . VAL A 1 183 ? 8.267 -2.928 -19.598 1.00 53.06 183 VAL A CA 1
ATOM 1409 C C . VAL A 1 183 ? 7.338 -3.716 -20.514 1.00 53.06 183 VAL A C 1
ATOM 1411 O O . VAL A 1 183 ? 7.516 -3.725 -21.732 1.00 53.06 183 VAL A O 1
ATOM 1414 N N . ILE A 1 184 ? 6.348 -4.394 -19.931 1.00 51.03 184 ILE A N 1
ATOM 1415 C CA . ILE A 1 184 ? 5.230 -4.940 -20.697 1.00 51.03 184 ILE A CA 1
ATOM 1416 C C . ILE A 1 184 ? 4.486 -3.731 -21.263 1.00 51.03 184 ILE A C 1
ATOM 1418 O O . ILE A 1 184 ? 3.756 -3.038 -20.550 1.00 51.03 184 ILE A O 1
ATOM 1422 N N . ASP A 1 185 ? 4.726 -3.447 -22.540 1.00 44.88 185 ASP A N 1
ATOM 1423 C CA . ASP A 1 185 ? 4.063 -2.380 -23.275 1.00 44.88 185 ASP A CA 1
ATOM 1424 C C . ASP A 1 185 ? 2.581 -2.742 -23.441 1.00 44.88 185 ASP A C 1
ATOM 1426 O O . ASP A 1 185 ? 2.148 -3.351 -24.417 1.00 44.88 185 ASP A O 1
ATOM 1430 N N . THR A 1 186 ? 1.781 -2.396 -22.435 1.00 49.94 186 THR A N 1
ATOM 1431 C CA . THR A 1 186 ? 0.317 -2.536 -22.464 1.00 49.94 186 THR A CA 1
ATOM 1432 C C . THR A 1 186 ? -0.338 -1.552 -23.444 1.00 49.94 186 THR A C 1
ATOM 1434 O O . THR A 1 186 ? -1.557 -1.568 -23.608 1.00 49.94 186 THR A O 1
ATOM 1437 N N . GLY A 1 187 ? 0.453 -0.718 -24.133 1.00 40.88 187 GLY A N 1
ATOM 1438 C CA . GLY A 1 187 ? -0.001 0.297 -25.076 1.00 40.88 187 GLY A CA 1
ATOM 1439 C C . GLY A 1 187 ? -0.194 -0.170 -26.519 1.00 40.88 187 GLY A C 1
ATOM 1440 O O . GLY A 1 187 ? -0.643 0.635 -27.336 1.00 40.88 187 GLY A O 1
ATOM 1441 N N . THR A 1 188 ? 0.106 -1.424 -26.889 1.00 37.34 188 THR A N 1
ATOM 1442 C CA . THR A 1 188 ? -0.114 -1.861 -28.279 1.00 37.34 188 THR A CA 1
ATOM 1443 C C . THR A 1 188 ? -1.603 -2.157 -28.522 1.00 37.34 188 THR A C 1
ATOM 1445 O O . THR A 1 188 ? -2.131 -3.118 -27.957 1.00 37.34 188 THR A O 1
ATOM 1448 N N . PRO A 1 189 ? -2.321 -1.394 -29.375 1.00 39.19 189 PRO A N 1
ATOM 1449 C CA . PRO A 1 189 ? -3.712 -1.697 -29.677 1.00 39.19 189 PRO A CA 1
ATOM 1450 C C . PRO A 1 189 ? -3.796 -3.050 -30.386 1.00 39.19 189 PRO A C 1
ATOM 1452 O O . PRO A 1 189 ? -3.233 -3.245 -31.468 1.00 39.19 189 PRO A O 1
ATOM 1455 N N . VAL A 1 190 ? -4.525 -3.987 -29.778 1.00 44.12 190 VAL A N 1
ATOM 1456 C CA . VAL A 1 190 ? -4.877 -5.272 -30.384 1.00 44.12 190 VAL A CA 1
ATOM 1457 C C . VAL A 1 190 ? -5.630 -4.979 -31.680 1.00 44.12 190 VAL A C 1
ATOM 1459 O O . VAL A 1 190 ? -6.775 -4.529 -31.665 1.00 44.12 190 VAL A O 1
ATOM 1462 N N . ARG A 1 191 ? -4.976 -5.198 -32.828 1.00 39.59 191 ARG A N 1
A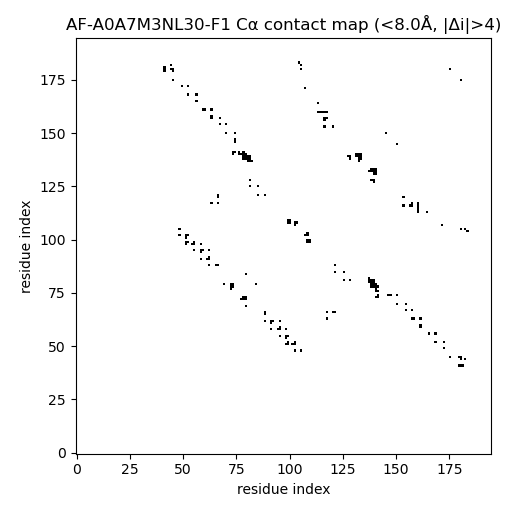TOM 1463 C CA . ARG A 1 191 ? -5.633 -5.101 -34.136 1.00 39.59 191 ARG A CA 1
ATOM 1464 C C . ARG A 1 191 ? -6.822 -6.068 -34.139 1.00 39.59 191 ARG A C 1
ATOM 1466 O O . ARG A 1 191 ? -6.600 -7.265 -33.938 1.00 39.59 191 ARG A O 1
ATOM 1473 N N . PRO A 1 192 ? -8.057 -5.607 -34.403 1.00 48.03 192 PRO A N 1
ATOM 1474 C CA . PRO A 1 192 ? -9.183 -6.512 -34.531 1.00 48.03 192 PRO A CA 1
ATOM 1475 C C . PRO A 1 192 ? -8.925 -7.441 -35.718 1.00 48.03 192 PRO A C 1
ATOM 1477 O O . PRO A 1 192 ? -8.677 -7.005 -36.847 1.00 48.03 192 PRO A O 1
ATOM 1480 N N . ARG A 1 193 ? -8.936 -8.742 -35.432 1.00 49.06 193 ARG A N 1
ATOM 1481 C CA . ARG A 1 193 ? -8.828 -9.813 -36.418 1.00 49.06 193 ARG A CA 1
ATOM 1482 C C . ARG A 1 193 ? -10.066 -9.711 -37.309 1.00 49.06 193 ARG A C 1
ATOM 1484 O O . ARG A 1 193 ? -11.166 -9.991 -36.848 1.00 49.06 193 ARG A O 1
ATOM 1491 N N . ARG A 1 194 ? -9.903 -9.235 -38.549 1.00 51.62 194 ARG A N 1
ATOM 1492 C CA . ARG A 1 194 ? -10.989 -9.243 -39.539 1.00 51.62 194 ARG A CA 1
ATOM 1493 C C . ARG A 1 194 ? -11.372 -10.698 -39.807 1.00 51.62 194 ARG A C 1
ATOM 1495 O O . ARG A 1 194 ? -10.545 -11.450 -40.319 1.00 51.62 194 ARG A O 1
ATOM 1502 N N . SER A 1 195 ? -12.579 -11.063 -39.387 1.00 67.38 195 SER A N 1
ATOM 1503 C CA . SER A 1 195 ? -13.331 -12.232 -39.848 1.00 67.38 195 SER A CA 1
ATOM 1504 C C . SER A 1 195 ? -13.945 -11.950 -41.210 1.00 67.38 195 SER A C 1
ATOM 1506 O O . SER A 1 195 ? -14.503 -10.834 -41.339 1.00 67.38 195 SER A O 1
#

Nearest PDB structures (foldseek):
  6jx6-assembly1_C  TM=5.114E-01  e=1.348E+00  Homo sapiens
  4tx5-assembly1_A  TM=4.473E-01  e=5.872E+00  Homo sapiens

Radius of gyration: 31.52 Å; Cα contacts (8 Å, |Δi|>4): 121; chains: 1; bounding box: 86×21×94 Å

Secondary structure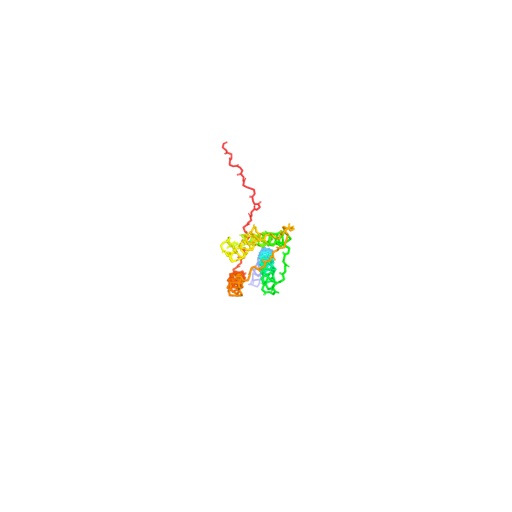 (DSSP, 8-state):
-HHHHHHHHHHHHHHHHHHHHHHHHHHHHHHHHHHHHHHHHHHHHHHHHHHHHHHHHHHHHHHHHHHHHHHHHHHTT--EEHHHHHHHHHHHHHHHHHHHHTTGGGT----GGGGHHHHHHHHHHHHHHHH---TTS-EE---TTS-HHHHHHHHHHHHHHHHHHHHHHHHHHHHHHHS------TTS-------

Foldseek 3Di:
DPVVVVVVVVVVVVVVVVVVCVVVVVVVVVVVVVVVVVVVVLVVVLVQLVVLLVQLLVLLVVLLVLLLVVLVCQQVQHWDFLVVSLVVNVVSVVSNVVSQVSNVQQVDHDDPVLCVLSVVSSVVSVVQLVVDQDVPSTIRGRDCVCHPVVSVVSNVVSVVSSVVVVVSSVVVNVVSVVDRGPRPPPPDPDDPDDD

pLDDT: mean 78.99, std 14.79, range [37.34, 96.5]